Protein AF-A0A4Q7MX36-F1 (afdb_monomer_lite)

Radius of gyration: 23.12 Å; chains: 1; bounding box: 84×48×67 Å

Structure (mmCIF, N/CA/C/O backbone):
data_AF-A0A4Q7MX36-F1
#
_entry.id   AF-A0A4Q7MX36-F1
#
loop_
_atom_site.group_PDB
_atom_site.id
_atom_site.type_symbol
_atom_site.label_atom_id
_atom_site.label_alt_id
_atom_site.label_comp_id
_atom_site.label_asym_id
_atom_site.label_entity_id
_atom_site.label_seq_id
_atom_site.pdbx_PDB_ins_code
_atom_site.Cartn_x
_atom_site.Cartn_y
_atom_site.Cartn_z
_atom_site.occupancy
_atom_site.B_iso_or_equiv
_atom_site.auth_seq_id
_atom_site.auth_comp_id
_atom_site.auth_asym_id
_atom_site.auth_atom_id
_atom_site.pdbx_PDB_model_num
ATOM 1 N N . MET A 1 1 ? -63.157 30.407 -33.701 1.00 40.06 1 MET A N 1
ATOM 2 C CA . MET A 1 1 ? -61.909 30.555 -34.481 1.00 40.06 1 MET A CA 1
ATOM 3 C C . MET A 1 1 ? -60.971 31.356 -33.595 1.00 40.06 1 MET A C 1
ATOM 5 O O . MET A 1 1 ? -61.385 32.420 -33.177 1.00 40.06 1 MET A O 1
ATOM 9 N N . GLU A 1 2 ? -59.808 30.926 -33.129 1.00 44.69 2 GLU A N 1
ATOM 10 C CA . GLU A 1 2 ? -58.916 29.821 -33.468 1.00 44.69 2 GLU A CA 1
ATOM 11 C C . GLU A 1 2 ? -57.934 29.714 -32.276 1.00 44.69 2 GLU A C 1
ATOM 13 O O . GLU A 1 2 ? -57.453 30.734 -31.783 1.00 44.69 2 GLU A O 1
ATOM 18 N N . GLN A 1 3 ? -57.721 28.515 -31.721 1.00 41.03 3 GLN A N 1
ATOM 19 C CA . GLN A 1 3 ? -56.828 28.308 -30.572 1.00 41.03 3 GLN A CA 1
ATOM 20 C C . GLN A 1 3 ? -55.377 28.172 -31.046 1.00 41.03 3 GLN A C 1
ATOM 22 O O . GLN A 1 3 ? -55.043 27.202 -31.721 1.00 41.03 3 GLN A O 1
ATOM 27 N N . VAL A 1 4 ? -54.491 29.068 -30.606 1.00 49.84 4 VAL A N 1
ATOM 28 C CA . VAL A 1 4 ? -53.038 28.903 -30.764 1.00 49.84 4 VAL A CA 1
ATOM 29 C C . VAL A 1 4 ? -52.469 28.275 -29.490 1.00 49.84 4 VAL A C 1
ATOM 31 O O . VAL A 1 4 ? -52.265 28.947 -28.479 1.00 49.84 4 VAL A O 1
ATOM 34 N N . LYS A 1 5 ? -52.208 26.965 -29.537 1.00 49.50 5 LYS A N 1
ATOM 35 C CA . LYS A 1 5 ? -51.425 26.246 -28.522 1.00 49.50 5 LYS A CA 1
ATOM 36 C C . LYS A 1 5 ? -49.939 26.558 -28.726 1.00 49.50 5 LYS A C 1
ATOM 38 O O . LYS A 1 5 ? -49.355 26.147 -29.724 1.00 49.50 5 LYS A O 1
ATOM 43 N N . LYS A 1 6 ? -49.317 27.260 -27.775 1.00 52.69 6 LYS A N 1
ATOM 44 C CA . LYS A 1 6 ? -47.853 27.365 -27.665 1.00 52.69 6 LYS A CA 1
ATOM 45 C C . LYS A 1 6 ? -47.359 26.307 -26.683 1.00 52.69 6 LYS A C 1
ATOM 47 O O . LYS A 1 6 ? -47.511 26.457 -25.475 1.00 52.69 6 LYS A O 1
ATOM 52 N N . THR A 1 7 ? -46.784 25.239 -27.218 1.00 50.56 7 THR A N 1
ATOM 53 C CA . THR A 1 7 ? -46.114 24.189 -26.447 1.00 50.56 7 THR A CA 1
ATOM 54 C C . THR A 1 7 ? -44.661 24.613 -26.225 1.00 50.56 7 THR A C 1
ATOM 56 O O . THR A 1 7 ? -43.870 24.614 -27.165 1.00 50.56 7 THR A O 1
ATOM 59 N N . LEU A 1 8 ? -44.309 25.010 -24.999 1.00 50.41 8 LEU A N 1
ATOM 60 C CA . LEU A 1 8 ? -42.915 25.160 -24.575 1.00 50.41 8 LEU A CA 1
ATOM 61 C C . LEU A 1 8 ? -42.376 23.782 -24.177 1.00 50.41 8 LEU A C 1
ATOM 63 O O . LEU A 1 8 ? -42.883 23.163 -23.243 1.00 50.41 8 LEU A O 1
ATOM 67 N N . LEU A 1 9 ? -41.347 23.315 -24.883 1.00 49.69 9 LEU A N 1
ATOM 68 C CA . LEU A 1 9 ? -40.544 22.157 -24.496 1.00 49.69 9 LEU A CA 1
ATOM 69 C C . LEU A 1 9 ? -39.458 22.620 -23.505 1.00 49.69 9 LEU A C 1
ATOM 71 O O . LEU A 1 9 ? -38.666 23.490 -23.874 1.00 49.69 9 LEU A O 1
ATOM 75 N N . PRO A 1 10 ? -39.349 22.065 -22.287 1.00 55.75 10 PRO A N 1
ATOM 76 C CA . PRO A 1 10 ? -38.154 22.253 -21.479 1.00 55.75 10 PRO A CA 1
ATOM 77 C C . PRO A 1 10 ? -37.062 21.276 -21.936 1.00 55.75 10 PRO A C 1
ATOM 79 O O . PRO A 1 10 ? -37.226 20.057 -21.900 1.00 55.75 10 PRO A O 1
ATOM 82 N N . LEU A 1 11 ? -35.934 21.839 -22.369 1.00 51.56 11 LEU A N 1
ATOM 83 C CA . LEU A 1 11 ? -34.700 21.127 -22.681 1.00 51.56 11 LEU A CA 1
ATOM 84 C C . LEU A 1 11 ? -34.063 20.664 -21.356 1.00 51.56 11 LEU A C 1
ATOM 86 O O . LEU A 1 11 ? -33.407 21.441 -20.663 1.00 51.56 11 LEU A O 1
ATOM 90 N N . VAL A 1 12 ? -34.301 19.413 -20.960 1.00 47.94 12 VAL A N 1
ATOM 91 C CA . VAL A 1 12 ? -33.669 18.815 -19.775 1.00 47.94 12 VAL A CA 1
ATOM 92 C C . VAL A 1 12 ? -32.252 18.389 -20.154 1.00 47.94 12 VAL A C 1
ATOM 94 O O . VAL A 1 12 ? -32.035 17.331 -20.738 1.00 47.94 12 VAL A O 1
ATOM 97 N N . PHE A 1 13 ? -31.277 19.240 -19.839 1.00 47.75 13 PHE A N 1
ATOM 98 C CA . PHE A 1 13 ? -29.855 18.916 -19.930 1.00 47.75 13 PHE A CA 1
ATOM 99 C C . PHE A 1 13 ? -29.465 18.091 -18.696 1.00 47.75 13 PHE A C 1
ATOM 101 O O . PHE A 1 13 ? -29.109 18.625 -17.646 1.00 47.75 13 PHE A O 1
ATOM 108 N N . THR A 1 14 ? -29.591 16.768 -18.786 1.00 49.69 14 THR A N 1
ATOM 109 C CA . THR A 1 14 ? -29.103 15.861 -17.744 1.00 49.69 14 THR A CA 1
ATOM 110 C C . THR A 1 14 ? -27.578 15.794 -17.833 1.00 49.69 14 THR A C 1
ATOM 112 O O . THR A 1 14 ? -27.026 15.072 -18.661 1.00 49.69 14 THR A O 1
ATOM 115 N N . LEU A 1 15 ? -26.880 16.557 -16.984 1.00 41.34 15 LEU A N 1
ATOM 116 C CA . LEU A 1 15 ? -25.456 16.342 -16.727 1.00 41.34 15 LEU A CA 1
ATOM 117 C C . LEU A 1 15 ? -25.284 14.941 -16.122 1.00 41.34 15 LEU A C 1
ATOM 119 O O . LEU A 1 15 ? -25.552 14.725 -14.940 1.00 41.34 15 LEU A O 1
ATOM 123 N N . MET A 1 16 ? -24.827 13.983 -16.928 1.00 41.62 16 MET A N 1
ATOM 124 C CA . MET A 1 16 ? -24.290 12.729 -16.410 1.00 41.62 16 MET A CA 1
ATOM 125 C C . MET A 1 16 ? -22.947 13.024 -15.741 1.00 41.62 16 MET A C 1
ATOM 127 O O . MET A 1 16 ? -21.901 13.066 -16.386 1.00 41.62 16 MET A O 1
ATOM 131 N N . VAL A 1 17 ? -22.973 13.238 -14.428 1.00 46.72 17 VAL A N 1
ATOM 132 C CA . VAL A 1 17 ? -21.774 13.115 -13.600 1.00 46.72 17 VAL A CA 1
ATOM 133 C C . VAL A 1 17 ? -21.450 11.626 -13.544 1.00 46.72 17 VAL A C 1
ATOM 135 O O . VAL A 1 17 ? -22.031 10.887 -12.754 1.00 46.72 17 VAL A O 1
ATOM 138 N N . L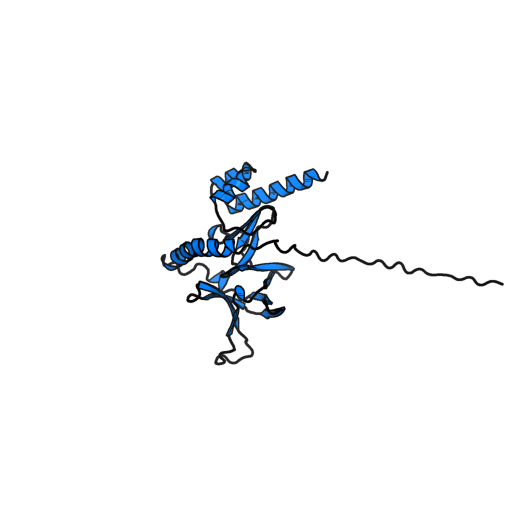EU A 1 18 ? -20.566 11.169 -14.431 1.00 42.50 18 LEU A N 1
ATOM 139 C CA . LEU A 1 18 ? -19.980 9.835 -14.346 1.00 42.50 18 LEU A CA 1
ATOM 140 C C . LEU A 1 18 ? -19.196 9.747 -13.028 1.00 42.50 18 LEU A C 1
ATOM 142 O O . LEU A 1 18 ? -18.216 10.482 -12.864 1.00 42.50 18 LEU A O 1
ATOM 146 N N . PRO A 1 19 ? -19.571 8.872 -12.078 1.00 45.00 19 PRO A N 1
ATOM 147 C CA . PRO A 1 19 ? -18.672 8.553 -10.990 1.00 45.00 19 PRO A CA 1
ATOM 148 C C . PRO A 1 19 ? -17.475 7.833 -11.609 1.00 45.00 19 PRO A C 1
ATOM 150 O O . PRO A 1 19 ? -17.603 6.737 -12.155 1.00 45.00 19 PRO A O 1
ATOM 153 N N . LEU A 1 20 ? -16.305 8.468 -11.540 1.00 39.47 20 LEU A N 1
ATOM 154 C CA . LEU A 1 20 ? -15.019 7.844 -11.820 1.00 39.47 20 LEU A CA 1
ATOM 155 C C . LEU A 1 20 ? -14.785 6.779 -10.734 1.00 39.47 20 LEU A C 1
ATOM 157 O O . LEU A 1 20 ? -14.083 7.008 -9.749 1.00 39.47 20 LEU A O 1
ATOM 161 N N . LEU A 1 21 ? -15.458 5.634 -10.858 1.00 39.75 21 LEU A N 1
ATOM 162 C CA . LEU A 1 21 ? -15.219 4.471 -10.024 1.00 39.75 21 LEU A CA 1
ATOM 163 C C . LEU A 1 21 ? -13.818 3.986 -10.375 1.00 39.75 21 LEU A C 1
ATOM 165 O O . LEU A 1 21 ? -13.597 3.368 -11.415 1.00 39.75 21 LEU A O 1
ATOM 169 N N . ALA A 1 22 ? -12.858 4.317 -9.513 1.00 42.25 22 ALA A N 1
ATOM 170 C CA . ALA A 1 22 ? -11.587 3.622 -9.473 1.00 42.25 22 ALA A CA 1
ATOM 171 C C . ALA A 1 22 ? -11.914 2.127 -9.412 1.00 42.25 22 ALA A C 1
ATOM 173 O O . ALA A 1 22 ? -12.489 1.672 -8.423 1.00 42.25 22 ALA A O 1
ATOM 174 N N . GLN A 1 23 ? -11.636 1.409 -10.502 1.00 41.50 23 GLN A N 1
ATOM 175 C CA . GLN A 1 23 ? -11.867 -0.025 -10.579 1.00 41.50 23 GLN A CA 1
ATOM 176 C C . GLN A 1 23 ? -11.166 -0.667 -9.381 1.00 41.50 23 GLN A C 1
ATOM 178 O O . GLN A 1 23 ? -9.968 -0.454 -9.165 1.00 41.50 23 GLN A O 1
ATOM 183 N N . GLU A 1 24 ? -11.937 -1.378 -8.556 1.00 47.62 24 GLU A N 1
ATOM 184 C CA . GLU A 1 24 ? -11.354 -2.209 -7.512 1.00 47.62 24 GLU A CA 1
ATOM 185 C C . GLU A 1 24 ? -10.439 -3.223 -8.213 1.00 47.62 24 GLU A C 1
ATOM 187 O O . GLU A 1 24 ? -10.846 -3.786 -9.237 1.00 47.62 24 GLU A O 1
ATOM 192 N N . PRO A 1 25 ? -9.186 -3.404 -7.755 1.00 46.81 25 PRO A N 1
ATOM 193 C CA . PRO A 1 25 ? -8.292 -4.374 -8.368 1.00 46.81 25 PRO A CA 1
ATOM 194 C C . PRO A 1 25 ? -8.979 -5.740 -8.341 1.00 46.81 25 PRO A C 1
ATOM 196 O O . PRO A 1 25 ? -9.310 -6.252 -7.270 1.00 46.81 25 PRO A O 1
ATOM 199 N N . LYS A 1 26 ? -9.247 -6.283 -9.534 1.00 46.28 26 LYS A N 1
ATOM 200 C CA . LYS A 1 26 ? -9.828 -7.612 -9.695 1.00 46.28 26 LYS A CA 1
ATOM 201 C C . LYS A 1 26 ? -8.836 -8.628 -9.134 1.00 46.28 26 LYS A C 1
ATOM 203 O O . LYS A 1 26 ? -7.685 -8.672 -9.555 1.00 46.28 26 LYS A O 1
ATOM 208 N N . ASP A 1 27 ? -9.328 -9.412 -8.187 1.00 48.06 27 ASP A N 1
ATOM 209 C CA . ASP A 1 27 ? -8.735 -10.644 -7.675 1.00 48.06 27 ASP A CA 1
ATOM 210 C C . ASP A 1 27 ? -7.486 -10.480 -6.792 1.00 48.06 27 ASP A C 1
ATOM 212 O O . ASP A 1 27 ? -6.329 -10.531 -7.212 1.00 48.06 27 ASP A O 1
ATOM 216 N N . TYR A 1 28 ? -7.753 -10.359 -5.489 1.00 54.41 28 TYR A N 1
ATOM 217 C CA . TYR A 1 28 ? -6.776 -10.597 -4.432 1.00 54.41 28 TYR A CA 1
ATOM 218 C C . TYR A 1 28 ? -6.757 -12.103 -4.107 1.00 54.41 28 TYR A C 1
ATOM 220 O O . TYR A 1 28 ? -7.709 -12.634 -3.536 1.00 54.41 28 TYR A O 1
ATOM 228 N N . HIS A 1 29 ? -5.698 -12.812 -4.513 1.00 52.41 29 HIS A N 1
ATOM 229 C CA . HIS A 1 29 ? -5.599 -14.270 -4.364 1.00 52.41 29 HIS A CA 1
ATOM 230 C C . HIS A 1 29 ? -5.146 -14.704 -2.950 1.00 52.41 29 HIS A C 1
ATOM 232 O O . HIS A 1 29 ? -4.205 -14.120 -2.411 1.00 52.41 29 HIS A O 1
ATOM 238 N N . PRO A 1 30 ? -5.702 -15.795 -2.383 1.00 50.84 30 PRO A N 1
ATOM 239 C CA . PRO A 1 30 ? -5.276 -16.362 -1.093 1.00 50.84 30 PRO A CA 1
ATOM 240 C C . PRO A 1 30 ? -3.842 -16.930 -1.085 1.00 50.84 30 PRO A C 1
ATOM 242 O O . PRO A 1 30 ? -3.273 -17.141 -0.021 1.00 50.84 30 PRO A O 1
ATOM 245 N N . ASP A 1 31 ? -3.220 -17.145 -2.244 1.00 54.16 31 ASP A N 1
ATOM 246 C CA . ASP A 1 31 ? -1.819 -17.594 -2.343 1.00 54.16 31 ASP A CA 1
ATOM 247 C C . ASP A 1 31 ? -0.822 -16.463 -1.997 1.00 54.16 31 ASP A C 1
ATOM 249 O O . ASP A 1 31 ? 0.239 -16.660 -1.398 1.00 54.16 31 ASP A O 1
ATOM 253 N N . LEU A 1 32 ? -1.227 -15.211 -2.248 1.00 54.75 32 LEU A N 1
ATOM 254 C CA . LEU A 1 32 ? -0.464 -14.027 -1.858 1.00 54.75 32 LEU A CA 1
ATOM 255 C C . LEU A 1 32 ? -0.307 -13.928 -0.335 1.00 54.75 32 LEU A C 1
ATOM 257 O O . LEU A 1 32 ? 0.742 -13.514 0.164 1.00 54.75 32 LEU A O 1
ATOM 261 N N . THR A 1 33 ? -1.342 -14.344 0.393 1.00 58.75 33 THR A N 1
ATOM 262 C CA . THR A 1 33 ? -1.381 -14.370 1.857 1.00 58.75 33 THR A CA 1
ATOM 263 C C . THR A 1 33 ? -0.272 -15.253 2.432 1.00 58.75 33 THR A C 1
ATOM 265 O O . THR A 1 33 ? 0.472 -14.851 3.332 1.00 58.75 33 THR A O 1
ATOM 268 N N . GLN A 1 34 ? -0.081 -16.446 1.866 1.00 56.41 34 GLN A N 1
ATOM 269 C CA . GLN A 1 34 ? 0.944 -17.373 2.338 1.00 56.41 34 GLN A CA 1
ATOM 270 C C . GLN A 1 34 ? 2.358 -16.880 2.002 1.00 56.41 34 GLN A C 1
ATOM 272 O O . GLN A 1 34 ? 3.240 -16.894 2.863 1.00 56.41 34 GLN A O 1
ATOM 277 N N . MET A 1 35 ? 2.568 -16.352 0.795 1.00 54.00 35 MET A N 1
ATOM 278 C CA . MET A 1 35 ? 3.890 -15.895 0.358 1.00 54.00 35 MET A CA 1
ATOM 279 C C . MET A 1 35 ? 4.350 -14.613 1.075 1.00 54.00 35 MET A C 1
ATOM 281 O O . MET A 1 35 ? 5.520 -14.477 1.449 1.00 54.00 35 MET A O 1
ATOM 285 N N . MET A 1 36 ? 3.431 -13.678 1.347 1.00 59.50 36 MET A N 1
ATOM 286 C CA . MET A 1 36 ? 3.742 -12.468 2.116 1.00 59.50 36 MET A CA 1
ATOM 287 C C . MET A 1 36 ? 4.152 -12.802 3.554 1.00 59.50 36 MET A C 1
ATOM 289 O O . MET A 1 36 ? 5.056 -12.164 4.095 1.00 59.50 36 MET A O 1
ATOM 293 N N . LYS A 1 37 ? 3.553 -13.831 4.166 1.00 60.44 37 LYS A N 1
ATOM 294 C CA . LYS A 1 37 ? 3.889 -14.296 5.523 1.00 60.44 37 LYS A CA 1
ATOM 295 C C . LYS A 1 37 ? 5.359 -14.723 5.661 1.00 60.44 37 LYS A C 1
ATOM 297 O O . LYS A 1 37 ? 6.004 -14.408 6.667 1.00 60.44 37 LYS A O 1
ATOM 302 N N . GLU A 1 38 ? 5.923 -15.385 4.652 1.00 59.31 38 GLU A N 1
ATOM 303 C CA . GLU A 1 38 ? 7.309 -15.876 4.677 1.00 59.31 38 GLU A CA 1
ATOM 304 C C . GLU A 1 38 ? 8.344 -14.759 4.483 1.00 59.31 38 GLU A C 1
ATOM 306 O O . GLU A 1 38 ? 9.286 -14.635 5.275 1.00 59.31 38 GLU A O 1
ATOM 311 N N . ILE A 1 39 ? 8.143 -13.888 3.486 1.00 58.19 39 ILE A N 1
ATOM 312 C CA . ILE A 1 39 ? 9.015 -12.725 3.227 1.00 58.19 39 ILE A CA 1
ATOM 313 C C . ILE A 1 39 ? 9.034 -11.794 4.449 1.00 58.19 39 ILE A C 1
ATOM 315 O O . ILE A 1 39 ? 10.084 -11.279 4.850 1.00 58.19 39 ILE A O 1
ATOM 319 N N . ARG A 1 40 ? 7.879 -11.636 5.102 1.00 59.28 40 ARG A N 1
ATOM 320 C CA . ARG A 1 40 ? 7.721 -10.806 6.299 1.00 59.28 40 ARG A CA 1
ATOM 321 C C . ARG A 1 40 ? 8.358 -11.388 7.539 1.00 59.28 40 ARG A C 1
ATOM 323 O O . ARG A 1 40 ? 8.921 -10.619 8.307 1.00 59.28 40 ARG A O 1
ATOM 330 N N . THR A 1 41 ? 8.325 -12.704 7.744 1.00 58.66 41 THR A N 1
ATOM 331 C CA . THR A 1 41 ? 9.011 -13.310 8.898 1.00 58.66 41 THR A CA 1
ATOM 332 C C . THR A 1 41 ? 10.500 -12.966 8.857 1.00 58.66 41 THR A C 1
ATOM 334 O O . THR A 1 41 ? 11.073 -12.594 9.876 1.00 58.66 41 THR A O 1
ATOM 337 N N . LYS A 1 42 ? 11.109 -12.955 7.665 1.00 54.06 42 LYS A N 1
ATOM 338 C CA . LYS A 1 42 ? 12.502 -12.519 7.491 1.00 54.06 42 LYS A CA 1
ATOM 339 C C . LYS A 1 42 ? 12.687 -11.009 7.704 1.00 54.06 42 LYS A C 1
ATOM 341 O O . LYS A 1 42 ? 13.621 -10.622 8.398 1.00 54.06 42 LYS A O 1
ATOM 346 N N . GLN A 1 43 ? 11.802 -10.155 7.177 1.00 57.78 43 GLN A N 1
ATOM 347 C CA . GLN A 1 43 ? 11.914 -8.693 7.335 1.00 57.78 43 GLN A CA 1
ATOM 348 C C . GLN A 1 43 ? 11.635 -8.203 8.763 1.00 57.78 43 GLN A C 1
ATOM 350 O O . GLN A 1 43 ? 12.412 -7.415 9.291 1.00 57.78 43 GLN A O 1
ATOM 355 N N . ILE A 1 44 ? 10.570 -8.684 9.408 1.00 58.06 44 ILE A N 1
ATOM 356 C CA . ILE A 1 44 ? 10.207 -8.325 10.785 1.00 58.06 44 ILE A CA 1
ATOM 357 C C . ILE A 1 44 ? 11.287 -8.815 11.751 1.00 58.06 44 ILE A C 1
ATOM 359 O O . ILE A 1 44 ? 11.720 -8.046 12.605 1.00 58.06 44 ILE A O 1
ATOM 363 N N . ASN A 1 45 ? 11.792 -10.044 11.582 1.00 54.19 45 ASN A N 1
ATOM 364 C CA . ASN A 1 45 ? 12.895 -10.538 12.407 1.00 54.19 45 ASN A CA 1
ATOM 365 C C . ASN A 1 45 ? 14.172 -9.711 12.195 1.00 54.19 45 ASN A C 1
ATOM 367 O O . ASN A 1 45 ? 14.853 -9.406 13.165 1.00 54.19 45 ASN A O 1
ATOM 371 N N . HIS A 1 46 ? 14.471 -9.277 10.966 1.00 50.84 46 HIS A N 1
ATOM 372 C CA . HIS A 1 46 ? 15.613 -8.398 10.695 1.00 50.84 46 HIS A CA 1
ATOM 373 C C . HIS A 1 46 ? 15.447 -7.002 11.328 1.00 50.84 46 HIS A C 1
ATOM 375 O O . HIS A 1 46 ? 16.402 -6.446 11.865 1.00 50.84 46 HIS A O 1
ATOM 381 N N . THR A 1 47 ? 14.232 -6.443 11.324 1.00 49.88 47 THR A N 1
ATOM 382 C CA . THR A 1 47 ? 13.917 -5.175 12.007 1.00 49.88 47 THR A CA 1
ATOM 383 C C . THR A 1 47 ? 13.986 -5.298 13.533 1.00 49.88 47 THR A C 1
ATOM 385 O O . THR A 1 47 ? 14.396 -4.351 14.193 1.00 49.88 47 THR A O 1
ATOM 388 N N . LEU A 1 48 ? 13.622 -6.452 14.099 1.00 48.12 48 LEU A N 1
ATOM 389 C CA . LEU A 1 48 ? 13.655 -6.695 15.545 1.00 48.12 48 LEU A CA 1
ATOM 390 C C . LEU A 1 48 ? 15.058 -7.062 16.070 1.00 48.12 48 LEU A C 1
ATOM 392 O O . LEU A 1 48 ? 15.395 -6.676 17.184 1.00 48.12 48 LEU A O 1
ATOM 396 N N . MET A 1 49 ? 15.882 -7.771 15.287 1.00 42.03 49 MET A N 1
ATOM 397 C CA . MET A 1 49 ? 17.205 -8.272 15.712 1.00 42.03 49 MET A CA 1
ATOM 398 C C . MET A 1 49 ? 18.328 -7.226 15.615 1.00 42.03 49 MET A C 1
ATOM 400 O O . MET A 1 49 ? 19.271 -7.281 16.395 1.00 42.03 49 MET A O 1
ATOM 404 N N . ASN A 1 50 ? 18.239 -6.245 14.709 1.00 46.28 50 ASN A N 1
ATOM 405 C CA . ASN A 1 50 ? 19.325 -5.278 14.481 1.00 46.28 50 ASN A CA 1
ATOM 406 C C . ASN A 1 50 ? 19.319 -4.053 15.411 1.00 46.28 50 ASN A C 1
ATOM 408 O O . ASN A 1 50 ? 19.996 -3.069 15.109 1.00 46.28 50 ASN A O 1
ATOM 412 N N . GLY A 1 51 ? 18.541 -4.053 16.502 1.00 34.62 51 GLY A N 1
ATOM 413 C CA . GLY A 1 51 ? 18.554 -2.987 17.520 1.00 34.62 51 GLY A CA 1
ATOM 414 C C . GLY A 1 51 ? 18.170 -1.584 17.024 1.00 34.62 51 GLY A C 1
ATOM 415 O O . GLY A 1 51 ? 18.014 -0.664 17.824 1.00 34.62 51 GLY A O 1
ATOM 416 N N . HIS A 1 52 ? 17.949 -1.410 15.720 1.00 38.09 52 HIS A N 1
ATOM 417 C CA . HIS A 1 52 ? 17.260 -0.272 15.156 1.00 38.09 52 HIS A CA 1
ATOM 418 C C . HIS A 1 52 ? 15.817 -0.396 15.610 1.00 38.09 52 HIS A C 1
ATOM 420 O O . HIS A 1 52 ? 14.977 -0.994 14.941 1.00 38.09 52 HIS A O 1
ATOM 426 N N . SER A 1 53 ? 15.549 0.195 16.773 1.00 37.66 53 SER A N 1
ATOM 427 C CA . SER A 1 53 ? 14.295 0.860 17.078 1.00 37.66 53 SER A CA 1
ATOM 428 C C . SER A 1 53 ? 13.890 1.652 15.837 1.00 37.66 53 SER A C 1
ATOM 430 O O . SER A 1 53 ? 14.243 2.814 15.672 1.00 37.66 53 SER A O 1
ATOM 432 N N . VAL A 1 54 ? 13.215 0.973 14.917 1.00 42.47 54 VAL A N 1
ATOM 433 C CA . VAL A 1 54 ? 12.094 1.473 14.164 1.00 42.47 54 VAL A CA 1
ATOM 434 C C . VAL A 1 54 ? 12.243 2.970 13.857 1.00 42.47 54 VAL A C 1
ATOM 436 O O . VAL A 1 54 ? 11.604 3.830 14.468 1.00 42.47 54 VAL A O 1
ATOM 439 N N . ILE A 1 55 ? 13.017 3.278 12.812 1.00 43.47 55 ILE A N 1
ATOM 440 C CA . ILE A 1 55 ? 12.828 4.481 11.982 1.00 43.47 55 ILE A CA 1
ATOM 441 C C . ILE A 1 55 ? 11.473 4.340 11.245 1.00 43.47 55 ILE A C 1
ATOM 443 O O . ILE A 1 55 ? 11.367 4.398 10.029 1.00 43.47 55 ILE A O 1
ATOM 447 N N . LEU A 1 56 ? 10.406 4.058 11.991 1.00 50.81 56 LEU A N 1
ATOM 448 C CA . LEU A 1 56 ? 9.007 4.164 11.583 1.00 50.81 56 LEU A CA 1
ATOM 449 C C . LEU A 1 56 ? 8.264 5.152 12.509 1.00 50.81 56 LEU A C 1
ATOM 451 O O . LEU A 1 56 ? 7.078 5.417 12.317 1.00 50.81 56 LEU A O 1
ATOM 455 N N . SER A 1 57 ? 8.965 5.711 13.509 1.00 51.69 57 SER A N 1
ATOM 456 C CA . SER A 1 57 ? 8.415 6.478 14.633 1.00 51.69 57 SER A CA 1
ATOM 457 C C . SER A 1 57 ? 7.635 7.748 14.236 1.00 51.69 57 SER A C 1
ATOM 459 O O . SER A 1 57 ? 6.536 7.935 14.760 1.00 51.69 57 SER A O 1
ATOM 461 N N . PRO A 1 58 ? 8.059 8.591 13.267 1.00 54.09 58 PRO A N 1
ATOM 462 C CA . PRO A 1 58 ? 7.264 9.768 12.908 1.00 54.09 58 PRO A CA 1
ATOM 463 C C . PRO A 1 58 ? 6.084 9.442 11.989 1.00 54.09 58 PRO A C 1
ATOM 465 O O . PRO A 1 58 ? 5.035 10.067 12.101 1.00 54.09 58 PRO A O 1
ATOM 468 N N . MET A 1 59 ? 6.244 8.495 11.057 1.00 56.31 59 MET A N 1
ATOM 469 C CA . MET A 1 59 ? 5.228 8.232 10.029 1.00 56.31 59 MET A CA 1
ATOM 470 C C . MET A 1 59 ? 4.084 7.359 10.544 1.00 56.31 59 MET A C 1
ATOM 472 O O . MET A 1 59 ? 2.937 7.611 10.187 1.00 56.31 59 MET A O 1
ATOM 476 N N . MET A 1 60 ? 4.360 6.393 11.428 1.00 58.25 60 MET A N 1
ATOM 477 C CA . MET A 1 60 ? 3.315 5.542 12.017 1.00 58.25 60 MET A CA 1
ATOM 478 C C . MET A 1 60 ? 2.588 6.187 13.198 1.00 58.25 60 MET A C 1
ATOM 480 O O . MET A 1 60 ? 1.414 5.904 13.430 1.00 58.25 60 MET A O 1
ATOM 484 N N . ASN A 1 61 ? 3.248 7.097 13.921 1.00 61.44 61 ASN A N 1
ATOM 485 C CA . ASN A 1 61 ? 2.647 7.788 15.065 1.00 61.44 61 ASN A CA 1
ATOM 486 C C . ASN A 1 61 ? 1.903 9.079 14.672 1.00 61.44 61 ASN A C 1
ATOM 488 O O . ASN A 1 61 ? 1.435 9.826 15.535 1.00 61.44 61 ASN A O 1
ATOM 492 N N . ARG A 1 62 ? 1.784 9.366 13.368 1.00 74.12 62 ARG A N 1
ATOM 493 C CA . ARG A 1 62 ? 0.950 10.464 12.877 1.00 74.12 62 ARG A CA 1
ATOM 494 C C . ARG A 1 62 ? -0.516 10.127 13.102 1.00 74.12 62 ARG A C 1
ATOM 496 O O . ARG A 1 62 ? -1.017 9.105 12.646 1.00 74.12 62 ARG A O 1
ATOM 503 N N . LYS A 1 63 ? -1.201 11.039 13.784 1.00 82.94 63 LYS A N 1
ATOM 504 C CA . LYS A 1 63 ? -2.653 11.014 13.926 1.00 82.94 63 LYS A CA 1
ATOM 505 C C . LYS A 1 63 ? -3.277 11.404 12.596 1.00 82.94 63 LYS A C 1
ATOM 507 O O . LYS A 1 63 ? -3.023 12.498 12.098 1.00 82.94 63 LYS A O 1
ATOM 512 N N . VAL A 1 64 ? -4.089 10.516 12.045 1.00 86.25 64 VAL A N 1
ATOM 513 C CA . VAL A 1 64 ? -4.779 10.718 10.770 1.00 86.25 64 VAL A CA 1
ATOM 514 C C . VAL A 1 64 ? -6.279 10.521 10.945 1.00 86.25 64 VAL A C 1
ATOM 516 O O . VAL A 1 64 ? -6.718 9.770 11.815 1.00 86.25 64 VAL A O 1
ATOM 519 N N . THR A 1 65 ? -7.070 11.206 10.126 1.00 90.06 65 THR A N 1
ATOM 520 C CA . THR A 1 65 ? -8.501 10.915 9.999 1.00 90.06 65 THR A CA 1
ATOM 521 C C . THR A 1 65 ? -8.679 9.873 8.909 1.00 90.06 65 THR A C 1
ATOM 523 O O . THR A 1 65 ? -8.197 10.060 7.789 1.00 90.06 65 THR A O 1
ATOM 526 N N . LEU A 1 66 ? -9.342 8.774 9.254 1.00 92.44 66 LEU A N 1
ATOM 527 C CA . LEU A 1 66 ? -9.613 7.663 8.352 1.00 92.44 66 LEU A CA 1
ATOM 528 C C . LEU A 1 66 ? -11.111 7.413 8.275 1.00 92.4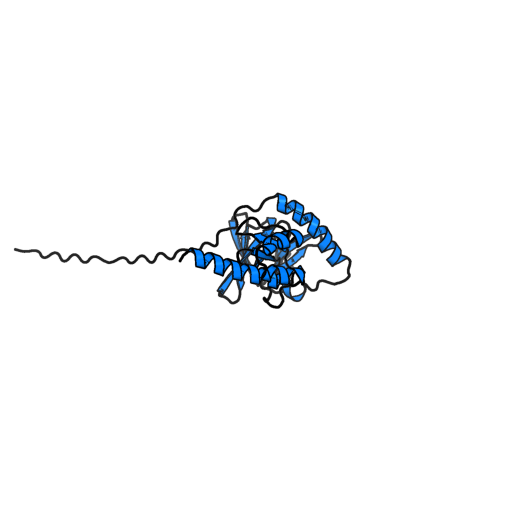4 66 LEU A C 1
ATOM 530 O O . LEU A 1 66 ? -11.830 7.581 9.256 1.00 92.44 66 LEU A O 1
ATOM 534 N N . THR A 1 67 ? -11.551 6.938 7.121 1.00 95.12 67 THR A N 1
ATOM 535 C CA . THR A 1 67 ? -12.844 6.281 6.974 1.00 95.12 67 THR A CA 1
ATOM 536 C C . THR A 1 67 ? -12.581 4.798 6.768 1.00 95.12 67 THR A C 1
ATOM 538 O O . THR A 1 67 ? -11.865 4.418 5.842 1.00 95.12 67 THR A O 1
ATOM 541 N N . VAL A 1 68 ? -13.123 3.964 7.645 1.00 95.62 68 VAL A N 1
ATOM 542 C CA . VAL A 1 68 ? -12.935 2.513 7.624 1.00 95.62 68 VAL A CA 1
ATOM 543 C C . VAL A 1 68 ? -14.241 1.861 7.206 1.00 95.62 68 VAL A C 1
ATOM 545 O O . VAL A 1 68 ? -15.291 2.145 7.778 1.00 95.62 68 VAL A O 1
ATOM 548 N N . PHE A 1 69 ? -14.168 1.002 6.196 1.00 96.88 69 PHE A N 1
ATOM 549 C CA . PHE A 1 69 ? -15.282 0.188 5.734 1.00 96.88 69 PHE A CA 1
ATOM 550 C C . PHE A 1 69 ? -15.073 -1.218 6.282 1.00 96.88 69 PHE A C 1
ATOM 552 O O . PHE A 1 69 ? -14.090 -1.874 5.932 1.00 96.88 69 PHE A O 1
ATOM 559 N N . MET A 1 70 ? -15.959 -1.645 7.170 1.00 97.00 70 MET A N 1
ATOM 560 C CA . MET A 1 70 ? -15.888 -2.921 7.875 1.00 97.00 70 MET A CA 1
ATOM 561 C C . MET A 1 70 ? -16.561 -4.034 7.058 1.00 97.00 70 MET A C 1
ATOM 563 O O . MET A 1 70 ? -17.400 -3.767 6.195 1.00 97.00 70 MET A O 1
ATOM 567 N N . LYS A 1 71 ? -16.203 -5.297 7.319 1.00 96.25 71 LYS A N 1
ATOM 568 C CA . LYS A 1 71 ? -16.811 -6.461 6.640 1.00 96.25 71 LYS A CA 1
ATOM 569 C C . LYS A 1 71 ? -18.275 -6.693 7.005 1.00 96.25 71 LYS A C 1
ATOM 571 O O . LYS A 1 71 ? -19.018 -7.243 6.201 1.00 96.25 71 LYS A O 1
ATOM 576 N N . ASP A 1 72 ? -18.699 -6.236 8.178 1.00 95.94 72 ASP A N 1
ATOM 577 C CA . ASP A 1 72 ? -20.102 -6.233 8.605 1.00 95.94 72 ASP A CA 1
ATOM 578 C C . ASP A 1 72 ? -20.933 -5.116 7.936 1.00 95.94 72 ASP A C 1
ATOM 580 O O . ASP A 1 72 ? -22.066 -4.857 8.329 1.00 95.94 72 ASP A O 1
ATOM 584 N N . SER A 1 73 ? -20.383 -4.464 6.903 1.00 94.06 73 SER A N 1
ATOM 585 C CA . SER A 1 73 ? -20.967 -3.329 6.178 1.00 94.06 73 SER A CA 1
ATOM 586 C C . SER A 1 73 ? -21.068 -2.030 6.980 1.00 94.06 73 SER A C 1
ATOM 588 O O . SER A 1 73 ? -21.611 -1.045 6.474 1.00 94.06 73 SER A O 1
ATOM 590 N N . THR A 1 74 ? -20.516 -1.968 8.196 1.00 96.25 74 THR A N 1
ATOM 591 C CA . THR A 1 74 ? -20.453 -0.711 8.943 1.00 96.25 74 THR A CA 1
ATOM 592 C C . THR A 1 74 ? -19.373 0.219 8.385 1.00 96.25 74 THR A C 1
ATOM 594 O O . THR A 1 74 ? -18.342 -0.197 7.845 1.00 96.25 74 THR A O 1
ATOM 597 N N . LYS A 1 75 ? -19.624 1.526 8.498 1.00 96.56 75 LYS A N 1
ATOM 598 C CA . LYS A 1 75 ? -18.690 2.588 8.115 1.00 96.56 75 LYS A CA 1
ATOM 599 C C . LYS A 1 75 ? -18.311 3.372 9.364 1.00 96.56 75 LYS A C 1
ATOM 601 O O . LYS A 1 75 ? -19.181 3.941 10.017 1.00 96.56 75 LYS A O 1
ATOM 606 N N . LEU A 1 76 ? -17.017 3.444 9.659 1.00 94.31 76 LEU A N 1
ATOM 607 C CA . LEU A 1 76 ? -16.484 4.168 10.810 1.00 94.31 76 LEU A CA 1
ATOM 608 C C . LEU A 1 76 ? -15.688 5.388 10.351 1.00 94.31 76 LEU A C 1
ATOM 610 O O . LEU A 1 76 ? -14.790 5.277 9.515 1.00 94.31 76 LEU A O 1
ATOM 614 N N . GLU A 1 77 ? -15.984 6.553 10.919 1.00 93.88 77 GLU A N 1
ATOM 615 C CA . GLU A 1 77 ? -15.175 7.761 10.744 1.00 93.88 77 GLU A CA 1
ATOM 616 C C . GLU A 1 77 ? -14.303 7.947 11.980 1.00 93.88 77 GLU A C 1
ATOM 618 O O . GLU A 1 77 ? -14.787 8.234 13.071 1.00 93.88 77 GLU A O 1
ATOM 623 N N . LEU A 1 78 ? -13.001 7.718 11.816 1.00 90.31 78 LEU A N 1
ATOM 624 C CA . LEU A 1 78 ? -12.057 7.589 12.917 1.00 90.31 78 LEU A CA 1
ATOM 625 C C . LEU A 1 78 ? -11.067 8.758 12.905 1.00 90.31 78 LEU A C 1
ATOM 627 O O . LEU A 1 78 ? -10.002 8.671 12.273 1.00 90.31 78 LEU A O 1
ATOM 631 N N . PRO A 1 79 ? -11.379 9.868 13.596 1.00 87.50 79 PRO A N 1
ATOM 632 C CA . PRO A 1 79 ? -10.430 10.952 13.777 1.00 87.50 79 PRO A CA 1
ATOM 633 C C . PRO A 1 79 ? -9.288 10.516 14.702 1.00 87.50 79 PRO A C 1
ATOM 635 O O . PRO A 1 79 ? -9.451 9.680 15.591 1.00 87.50 79 PRO A O 1
ATOM 638 N N . TYR A 1 80 ? -8.120 11.135 14.523 1.00 83.00 80 TYR A N 1
ATOM 639 C CA . TYR A 1 80 ? -6.942 10.940 15.379 1.00 83.00 80 TYR A CA 1
ATOM 640 C C . TYR A 1 80 ? -6.436 9.489 15.496 1.00 83.00 80 TYR A C 1
ATOM 642 O O . TYR A 1 80 ? -5.865 9.115 16.522 1.00 83.00 80 TYR A O 1
ATOM 650 N N . THR A 1 81 ? -6.608 8.694 14.444 1.00 86.06 81 THR A N 1
ATOM 651 C CA . THR A 1 81 ? -6.206 7.285 14.392 1.00 86.06 81 THR A CA 1
ATOM 652 C C . THR A 1 81 ? -4.705 7.147 14.169 1.00 86.06 81 THR A C 1
ATOM 654 O O . THR A 1 81 ? -4.105 7.948 13.451 1.00 86.06 81 THR A O 1
ATOM 657 N N . THR A 1 82 ? -4.095 6.130 14.778 1.00 86.94 82 THR A N 1
ATOM 658 C CA . THR A 1 82 ? -2.673 5.790 14.580 1.00 86.94 82 THR A CA 1
ATOM 659 C C . THR A 1 82 ? -2.520 4.351 14.105 1.00 86.94 82 THR A C 1
ATOM 661 O O . THR A 1 82 ? -3.307 3.492 14.496 1.00 86.94 82 THR A O 1
ATOM 664 N N . PHE A 1 83 ? -1.500 4.086 13.288 1.00 86.56 83 PHE A N 1
ATOM 665 C CA . PHE A 1 83 ? -1.129 2.729 12.889 1.00 86.56 83 PHE A CA 1
ATOM 666 C C . PHE A 1 83 ? -0.128 2.175 13.901 1.00 86.56 83 PHE A C 1
ATOM 668 O O . PHE A 1 83 ? 0.890 2.814 14.178 1.00 86.56 83 PHE A O 1
ATOM 675 N N . ARG A 1 84 ? -0.388 0.991 14.460 1.00 86.50 84 ARG A N 1
A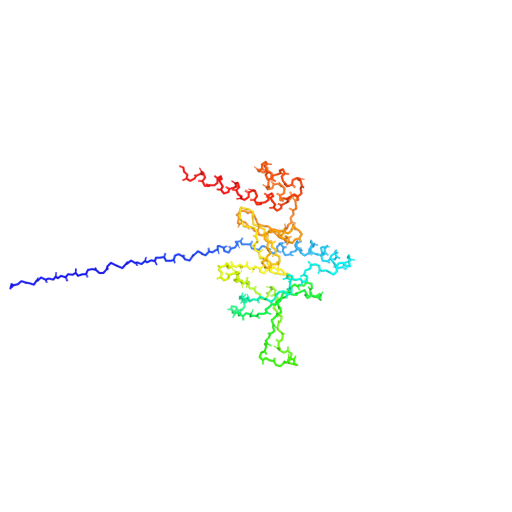TOM 676 C CA . ARG A 1 84 ? 0.520 0.339 15.413 1.00 86.50 84 ARG A CA 1
ATOM 677 C C . ARG A 1 84 ? 0.736 -1.119 15.073 1.00 86.50 84 ARG A C 1
ATOM 679 O O . ARG A 1 84 ? -0.177 -1.782 14.612 1.00 86.50 84 ARG A O 1
ATOM 686 N N . LEU A 1 85 ? 1.939 -1.613 15.344 1.00 86.06 85 LEU A N 1
ATOM 687 C CA . LEU A 1 85 ? 2.231 -3.039 15.293 1.00 86.06 85 LEU A CA 1
ATOM 688 C C . LEU A 1 85 ? 1.770 -3.697 16.599 1.00 86.06 85 LEU A C 1
ATOM 690 O O . LEU A 1 85 ? 2.267 -3.356 17.672 1.00 86.06 85 LEU A O 1
ATOM 694 N N . ASP A 1 86 ? 0.848 -4.646 16.498 1.00 87.06 86 ASP A N 1
ATOM 695 C CA . ASP A 1 86 ? 0.552 -5.612 17.547 1.00 87.06 86 ASP A CA 1
ATOM 696 C C . ASP A 1 86 ? 1.611 -6.719 17.491 1.00 87.06 86 ASP A C 1
ATOM 698 O O . ASP A 1 86 ? 1.640 -7.535 16.567 1.00 87.06 86 ASP A O 1
ATOM 702 N N . THR A 1 87 ? 2.533 -6.716 18.452 1.00 85.62 87 THR A N 1
ATOM 703 C CA . THR A 1 87 ? 3.679 -7.636 18.469 1.00 85.62 87 THR A CA 1
ATOM 704 C C . THR A 1 87 ? 3.286 -9.074 18.786 1.00 85.62 87 THR A C 1
ATOM 706 O O . THR A 1 87 ? 3.974 -9.989 18.337 1.00 85.62 87 THR A O 1
ATOM 709 N N . ALA A 1 88 ? 2.182 -9.286 19.510 1.00 86.75 88 ALA A N 1
ATOM 710 C CA . ALA A 1 88 ? 1.692 -10.622 19.835 1.00 86.75 88 ALA A CA 1
ATOM 711 C C . ALA A 1 88 ? 1.118 -11.301 18.588 1.00 86.75 88 ALA A C 1
ATOM 713 O O . ALA A 1 88 ? 1.433 -12.453 18.299 1.00 86.75 88 ALA A O 1
ATOM 714 N N . LEU A 1 89 ? 0.326 -10.555 17.813 1.00 86.31 89 LEU A N 1
ATOM 715 C CA . LEU A 1 89 ? -0.302 -11.064 16.592 1.00 86.31 89 LEU A CA 1
ATOM 716 C C . LEU A 1 89 ? 0.576 -10.911 15.346 1.00 86.31 89 LEU A C 1
ATOM 718 O O . LEU A 1 89 ? 0.279 -11.511 14.315 1.00 86.31 89 LEU A O 1
ATOM 722 N N . LYS A 1 90 ? 1.649 -10.115 15.428 1.00 85.06 90 LYS A N 1
ATOM 723 C CA . LYS A 1 90 ? 2.488 -9.708 14.289 1.00 85.06 90 LYS A CA 1
ATOM 724 C C . LYS A 1 90 ? 1.660 -9.061 13.168 1.00 85.06 90 LYS A C 1
ATOM 726 O O . LYS A 1 90 ? 1.941 -9.267 11.991 1.00 85.06 90 LYS A O 1
ATOM 731 N N . LYS A 1 91 ? 0.645 -8.277 13.548 1.00 87.25 91 LYS A N 1
ATOM 732 C CA . LYS A 1 91 ? -0.254 -7.544 12.643 1.00 87.25 91 LYS A CA 1
ATOM 733 C C . LYS A 1 91 ? -0.250 -6.059 12.983 1.00 87.25 91 LYS A C 1
ATOM 735 O O . LYS A 1 91 ? -0.231 -5.684 14.151 1.00 87.25 91 LYS A O 1
ATOM 740 N N . PHE A 1 92 ? -0.301 -5.206 11.975 1.00 88.50 92 PHE A N 1
ATOM 741 C CA . PHE A 1 92 ? -0.636 -3.802 12.140 1.00 88.50 92 PHE A CA 1
ATOM 742 C C . PHE A 1 92 ? -2.127 -3.650 12.422 1.00 88.50 92 PHE A C 1
ATOM 744 O O . PHE A 1 92 ? -2.957 -4.287 11.783 1.00 88.50 92 PHE A O 1
ATOM 751 N N . CYS A 1 93 ? -2.459 -2.774 13.357 1.00 92.06 93 CYS A N 1
ATOM 752 C CA . CYS A 1 93 ? -3.818 -2.390 13.687 1.00 92.06 93 CYS A CA 1
ATOM 753 C C . CYS A 1 93 ? -3.962 -0.868 13.670 1.00 92.06 93 CYS A C 1
ATOM 755 O O . CYS A 1 93 ? -3.000 -0.112 13.860 1.00 92.06 93 CYS A O 1
ATOM 757 N N . LEU A 1 94 ? -5.189 -0.419 13.440 1.00 91.88 94 LEU A N 1
ATOM 758 C CA . LEU A 1 94 ? -5.597 0.949 13.700 1.00 91.88 94 LEU A CA 1
ATOM 759 C C . LEU A 1 94 ? -5.949 1.060 15.176 1.00 91.88 94 LEU A C 1
ATOM 761 O O . LEU A 1 94 ? -6.774 0.298 15.675 1.00 91.88 94 LEU A O 1
ATOM 765 N N . ILE A 1 95 ? -5.351 2.024 15.868 1.00 91.06 95 ILE A N 1
ATOM 766 C CA . ILE A 1 95 ? -5.759 2.390 17.221 1.00 91.06 95 ILE A CA 1
ATOM 767 C C . ILE A 1 95 ? -6.548 3.684 17.140 1.00 91.06 95 ILE A C 1
ATOM 769 O O . ILE A 1 95 ? -5.987 4.745 16.838 1.00 91.06 95 ILE A O 1
ATOM 773 N N . HIS A 1 96 ? -7.838 3.577 17.441 1.00 90.31 96 HIS A N 1
ATOM 774 C CA . HIS A 1 96 ? -8.718 4.714 17.643 1.00 90.31 96 HIS A CA 1
ATOM 775 C C . HIS A 1 96 ? -8.925 4.944 19.143 1.00 90.31 96 HIS A C 1
ATOM 777 O O . HIS A 1 96 ? -9.155 4.006 19.907 1.00 90.31 96 HIS A O 1
ATOM 783 N N . THR A 1 9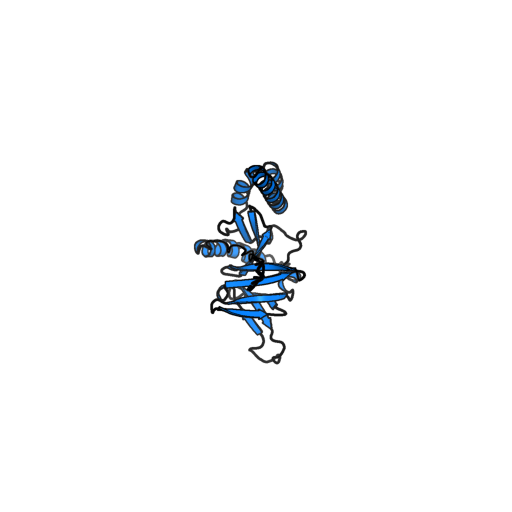7 ? -8.818 6.200 19.574 1.00 89.00 97 THR A N 1
ATOM 784 C CA . THR A 1 97 ? -9.072 6.603 20.959 1.00 89.00 97 THR A CA 1
ATOM 785 C C . THR A 1 97 ? -10.257 7.548 20.990 1.00 89.00 97 THR A C 1
ATOM 787 O O . THR A 1 97 ? -10.141 8.695 20.552 1.00 89.00 97 THR A O 1
ATOM 790 N N . ASP A 1 98 ? -11.349 7.074 21.573 1.00 87.81 98 ASP A N 1
ATOM 791 C CA . ASP A 1 98 ? -12.514 7.881 21.893 1.00 87.81 98 ASP A CA 1
ATOM 792 C C . ASP A 1 98 ? -12.131 8.874 23.005 1.00 87.81 98 ASP A C 1
ATOM 794 O O . ASP A 1 98 ? -11.669 8.503 24.091 1.00 87.81 98 ASP A O 1
ATOM 798 N N . LYS A 1 99 ? -12.218 10.170 22.707 1.00 86.81 99 LYS A N 1
ATOM 799 C CA . LYS A 1 99 ? -11.838 11.220 23.660 1.00 86.81 99 LYS A CA 1
ATOM 800 C C . LYS A 1 99 ? -12.975 11.602 24.600 1.00 86.81 99 LYS A C 1
ATOM 802 O O . LYS A 1 99 ? -12.668 12.202 25.630 1.00 86.81 99 LYS A O 1
ATOM 807 N N . ASP A 1 100 ? -14.207 11.229 24.276 1.00 89.50 100 ASP A N 1
ATOM 808 C CA . ASP A 1 100 ? -15.393 11.543 25.070 1.00 89.50 100 ASP A CA 1
ATOM 809 C C . ASP A 1 100 ? -15.487 10.608 26.285 1.00 89.50 100 ASP A C 1
ATOM 811 O O . ASP A 1 100 ? -16.001 10.973 27.344 1.00 89.50 100 ASP A O 1
ATOM 815 N N . LYS A 1 101 ? -14.878 9.421 26.185 1.00 90.06 101 LYS A N 1
ATOM 816 C CA . LYS A 1 101 ? -14.724 8.480 27.298 1.00 90.06 101 LYS A CA 1
ATOM 817 C C . LYS A 1 101 ? -13.553 8.829 28.223 1.00 90.06 101 LYS A C 1
ATOM 819 O O . LYS A 1 101 ? -12.473 9.272 27.808 1.00 90.06 101 LYS A O 1
ATOM 824 N N . ARG A 1 102 ? -13.746 8.558 29.520 1.00 92.25 102 ARG A N 1
ATOM 825 C CA . ARG A 1 102 ? -12.734 8.760 30.575 1.00 92.25 102 ARG A CA 1
ATOM 826 C C . ARG A 1 102 ? -11.504 7.892 30.330 1.00 92.25 102 ARG A C 1
ATOM 828 O O . ARG A 1 102 ? -11.613 6.776 29.845 1.00 92.25 102 ARG A O 1
ATOM 835 N N . ARG A 1 103 ? -10.320 8.362 30.750 1.00 89.69 103 ARG A N 1
ATOM 836 C CA . ARG A 1 103 ? -9.046 7.645 30.524 1.00 89.69 103 ARG A CA 1
ATOM 837 C C . ARG A 1 103 ? -9.003 6.225 31.097 1.00 89.69 103 ARG A C 1
ATOM 839 O O . ARG A 1 103 ? -8.279 5.404 30.553 1.00 89.69 103 ARG A O 1
ATOM 846 N N . SER A 1 104 ? -9.732 5.983 32.182 1.00 90.62 104 SER A N 1
ATOM 847 C CA . SER A 1 104 ? -9.830 4.691 32.865 1.00 90.62 104 SER A CA 1
ATOM 848 C C . SER A 1 104 ? -10.819 3.721 32.212 1.00 90.62 104 SER A C 1
ATOM 850 O O . SER A 1 104 ? -10.872 2.567 32.618 1.00 90.62 104 SER A O 1
ATOM 852 N N . ASP A 1 105 ? -11.626 4.178 31.253 1.00 91.50 105 ASP A N 1
ATOM 853 C CA . ASP A 1 105 ? -12.597 3.339 30.555 1.00 91.50 105 ASP A CA 1
ATOM 854 C C . ASP A 1 105 ? -11.866 2.396 29.589 1.00 91.50 105 ASP A C 1
ATOM 856 O O . ASP A 1 105 ? -11.146 2.838 28.688 1.00 91.50 105 ASP A O 1
ATOM 860 N N . SER A 1 106 ? -12.042 1.088 29.773 1.00 87.69 106 SER A N 1
ATOM 861 C CA . SER A 1 106 ? -11.424 0.063 28.925 1.00 87.69 106 SER A CA 1
ATOM 862 C C . SER A 1 106 ? -11.917 0.127 27.477 1.00 87.69 106 SER A C 1
ATOM 864 O O . SER A 1 106 ? -11.169 -0.206 26.562 1.00 87.69 106 SER A O 1
ATOM 866 N N . SER A 1 107 ? -13.133 0.632 27.248 1.00 89.00 107 SER A N 1
ATOM 867 C CA . SER A 1 107 ? -13.738 0.801 25.923 1.00 89.00 107 SER A CA 1
ATOM 868 C C . SER A 1 107 ? -13.319 2.095 25.213 1.00 89.00 107 SER A C 1
ATOM 870 O O . SER A 1 107 ? -13.806 2.401 24.122 1.00 89.00 107 SER A O 1
ATOM 872 N N . ARG A 1 108 ? -12.420 2.879 25.821 1.00 90.25 108 ARG A N 1
ATOM 873 C CA . ARG A 1 108 ? -11.891 4.122 25.250 1.00 90.25 108 ARG A CA 1
ATOM 874 C C . ARG A 1 108 ? -10.993 3.889 24.039 1.00 90.25 108 ARG A C 1
ATOM 876 O O . ARG A 1 108 ? -10.928 4.728 23.146 1.00 90.25 108 ARG A O 1
ATOM 883 N N . SER A 1 109 ? -10.247 2.788 24.029 1.00 89.75 109 SER A N 1
ATOM 884 C CA . SER A 1 109 ? -9.289 2.479 22.971 1.00 89.75 109 SER A CA 1
ATOM 885 C C . SER A 1 109 ? -9.754 1.257 22.204 1.00 89.75 109 SER A C 1
ATOM 887 O O . SER A 1 109 ? -9.727 0.152 22.734 1.00 89.75 109 SER A O 1
ATOM 889 N N . THR A 1 110 ? -10.105 1.448 20.939 1.00 91.12 110 THR A N 1
ATOM 890 C CA . THR A 1 110 ? -10.498 0.352 20.051 1.00 91.12 110 THR A CA 1
ATOM 891 C C . THR A 1 110 ? -9.357 0.040 19.093 1.00 91.12 110 THR A C 1
ATOM 893 O O . THR A 1 110 ? -8.717 0.951 18.557 1.00 91.12 110 THR A O 1
ATOM 896 N N . ARG A 1 111 ? -9.084 -1.252 18.907 1.00 94.25 111 ARG A N 1
ATOM 897 C CA . ARG A 1 111 ? -8.177 -1.753 17.873 1.00 94.25 111 ARG A CA 1
ATOM 898 C C . ARG A 1 111 ? -9.016 -2.300 16.735 1.00 94.25 111 ARG A C 1
ATOM 900 O O . ARG A 1 111 ? -9.965 -3.024 16.998 1.00 94.25 111 ARG A O 1
ATOM 907 N N . ILE A 1 112 ? -8.653 -1.945 15.513 1.00 95.00 112 ILE A N 1
ATOM 908 C CA . ILE A 1 112 ? -9.250 -2.498 14.299 1.00 95.00 112 ILE A CA 1
ATOM 909 C C . ILE A 1 112 ? -8.124 -3.142 13.510 1.00 95.00 112 ILE A C 1
ATOM 911 O O . ILE A 1 112 ? -7.076 -2.518 13.315 1.00 95.00 112 ILE A O 1
ATOM 915 N N . TYR A 1 113 ? -8.327 -4.376 13.080 1.00 95.38 113 TYR A N 1
ATOM 916 C CA . TYR A 1 113 ? -7.372 -5.181 12.340 1.00 95.38 113 TYR A CA 1
ATOM 917 C C . TYR A 1 113 ? -7.775 -5.291 10.857 1.00 95.38 113 TYR A C 1
ATOM 919 O O . TYR A 1 113 ? -8.943 -5.111 10.506 1.00 95.38 113 TYR A O 1
ATOM 927 N N . PRO A 1 114 ? -6.821 -5.555 9.947 1.00 94.75 114 PRO A N 1
ATOM 928 C CA . PRO A 1 114 ? -7.085 -5.610 8.509 1.00 94.75 114 PRO A CA 1
ATOM 929 C C . PRO A 1 114 ? -8.162 -6.619 8.116 1.00 94.75 114 PRO A C 1
ATOM 931 O O . PRO A 1 114 ? -9.005 -6.323 7.272 1.00 94.75 114 PRO A O 1
ATOM 934 N N . ASP A 1 115 ? -8.172 -7.782 8.763 1.00 95.25 115 ASP A N 1
ATOM 935 C CA . ASP A 1 115 ? -9.116 -8.873 8.530 1.00 95.25 115 ASP A CA 1
ATOM 936 C C . ASP A 1 115 ? -10.558 -8.553 8.939 1.00 95.25 115 ASP A C 1
ATOM 938 O O . ASP A 1 115 ? -11.467 -9.253 8.494 1.00 95.25 115 ASP A O 1
ATOM 942 N N . GLU A 1 116 ? -10.787 -7.477 9.687 1.00 96.12 116 GLU A N 1
ATOM 943 C CA . GLU A 1 116 ? -12.117 -6.959 10.033 1.00 96.12 116 GLU A CA 1
ATOM 944 C C . GLU A 1 116 ? -12.640 -5.949 8.997 1.00 96.12 116 GLU A C 1
ATOM 946 O O . GLU A 1 116 ? -13.818 -5.586 8.995 1.00 96.12 116 GLU A O 1
ATOM 951 N N . THR A 1 117 ? -11.774 -5.497 8.087 1.00 96.19 117 THR A N 1
ATOM 952 C CA . THR A 1 117 ? -12.071 -4.418 7.138 1.00 96.19 117 THR A CA 1
ATOM 953 C C . THR A 1 117 ? -12.197 -4.918 5.703 1.00 96.19 117 THR A C 1
ATOM 955 O O . THR A 1 117 ? -11.674 -5.966 5.332 1.00 96.19 117 THR A O 1
ATOM 958 N N . VAL A 1 118 ? -12.896 -4.136 4.885 1.00 95.75 118 VAL A N 1
ATOM 959 C CA . VAL A 1 118 ? -12.927 -4.238 3.420 1.00 95.75 118 VAL A CA 1
ATOM 960 C C . VAL A 1 118 ? -11.926 -3.263 2.809 1.00 95.75 118 VAL A C 1
ATOM 962 O O . VAL A 1 118 ? -11.206 -3.610 1.880 1.00 95.75 118 VAL A O 1
ATOM 965 N N . LYS A 1 119 ? -11.873 -2.029 3.325 1.00 95.00 119 LYS A N 1
ATOM 966 C CA . LYS A 1 119 ? -10.920 -0.993 2.906 1.00 95.00 119 LYS A CA 1
ATOM 967 C C . LYS A 1 119 ? -10.829 0.130 3.926 1.00 95.00 119 LYS A C 1
ATOM 969 O O . LYS A 1 119 ? -11.739 0.354 4.723 1.00 95.00 119 LYS A O 1
ATOM 974 N N . VAL A 1 120 ? -9.736 0.877 3.848 1.00 94.50 120 VAL A N 1
ATOM 975 C CA . VAL A 1 120 ? -9.508 2.095 4.628 1.00 94.50 120 VAL A CA 1
ATOM 976 C C . VAL A 1 120 ? -9.239 3.231 3.662 1.00 94.50 120 VAL A C 1
ATOM 978 O O . VAL A 1 120 ? -8.384 3.113 2.791 1.00 94.50 120 VAL A O 1
ATOM 981 N N . THR A 1 121 ? -9.933 4.351 3.810 1.00 94.19 121 THR A N 1
ATOM 982 C CA . THR A 1 121 ? -9.716 5.530 2.972 1.00 94.19 121 THR A CA 1
ATOM 983 C C . THR A 1 121 ? -9.253 6.722 3.793 1.00 94.19 121 THR A C 1
ATOM 985 O O . THR A 1 121 ? -9.691 6.924 4.926 1.00 94.19 121 THR A O 1
ATOM 988 N N . ARG A 1 122 ? -8.384 7.542 3.205 1.00 89.94 122 ARG A N 1
ATOM 989 C CA . ARG A 1 122 ? -7.856 8.775 3.793 1.00 89.94 122 ARG A CA 1
ATOM 990 C C . ARG A 1 122 ? -7.892 9.895 2.767 1.00 89.94 122 ARG A C 1
ATOM 992 O O . ARG A 1 122 ? -7.482 9.696 1.627 1.00 89.94 122 ARG A O 1
ATOM 999 N N . LEU A 1 123 ? -8.295 11.084 3.196 1.00 87.94 123 LEU A N 1
ATOM 1000 C CA . LEU A 1 123 ? -8.154 12.302 2.408 1.00 87.94 123 LEU A CA 1
ATOM 1001 C C . LEU A 1 123 ? -6.815 12.978 2.742 1.00 87.94 123 LEU A C 1
ATOM 1003 O O . LEU A 1 123 ? -6.518 13.251 3.906 1.00 87.94 123 LEU A O 1
ATOM 1007 N N . ILE A 1 124 ? -5.989 13.232 1.730 1.00 82.38 124 ILE A N 1
ATOM 1008 C CA . ILE A 1 124 ? -4.703 13.927 1.853 1.00 82.38 124 ILE A CA 1
ATOM 1009 C C . ILE A 1 124 ? -4.841 15.316 1.241 1.00 82.38 124 ILE A C 1
ATOM 1011 O O . ILE A 1 124 ? -5.342 15.464 0.125 1.00 82.38 124 ILE A O 1
ATOM 1015 N N . GLY A 1 125 ? -4.422 16.339 1.993 1.00 79.94 125 GLY A N 1
ATOM 1016 C CA . GLY A 1 125 ? -4.502 17.737 1.556 1.00 79.94 125 GLY A CA 1
ATOM 1017 C C . GLY A 1 125 ? -5.921 18.186 1.191 1.00 79.94 125 GLY A C 1
ATOM 1018 O O . GLY A 1 125 ? -6.080 19.029 0.317 1.00 79.94 125 GLY A O 1
ATOM 1019 N N . GLY A 1 126 ? -6.950 17.561 1.776 1.00 79.94 126 GLY A N 1
ATOM 1020 C CA . GLY A 1 126 ? -8.360 17.871 1.510 1.00 79.94 126 GLY A CA 1
ATOM 1021 C C . GLY A 1 126 ? -8.887 17.469 0.126 1.00 79.94 126 GLY A C 1
ATOM 1022 O O . GLY A 1 126 ? -10.057 17.693 -0.151 1.00 79.94 126 GLY A O 1
ATOM 1023 N N . THR A 1 127 ? -8.064 16.880 -0.746 1.00 80.56 127 THR A N 1
ATOM 1024 C CA . THR A 1 127 ? -8.410 16.702 -2.171 1.00 80.56 127 THR A CA 1
ATOM 1025 C C . THR A 1 127 ? -8.119 15.303 -2.696 1.00 80.56 127 THR A C 1
ATOM 1027 O O . THR A 1 127 ? -8.882 14.766 -3.496 1.00 80.56 127 THR A O 1
ATOM 1030 N N . LYS A 1 128 ? -7.032 14.673 -2.243 1.00 85.00 128 LYS A N 1
ATOM 1031 C CA . LYS A 1 128 ? -6.607 13.366 -2.746 1.00 85.00 128 LYS A CA 1
ATOM 1032 C C . LYS A 1 128 ? -7.125 12.256 -1.843 1.00 85.00 128 LYS A C 1
ATOM 1034 O O 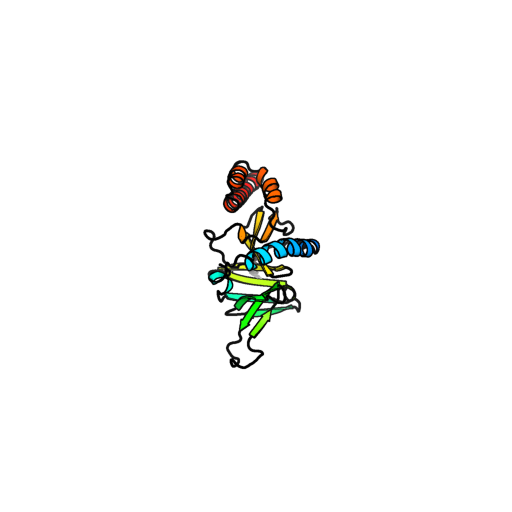. LYS A 1 128 ? -6.616 12.071 -0.740 1.00 85.00 128 LYS A O 1
ATOM 1039 N N . LEU A 1 129 ? -8.095 11.484 -2.325 1.00 89.00 129 LEU A N 1
ATOM 1040 C CA . LEU A 1 129 ? -8.530 10.260 -1.656 1.00 89.00 129 LEU A CA 1
ATOM 1041 C C . LEU A 1 129 ? -7.532 9.129 -1.947 1.00 89.00 129 LEU A C 1
ATOM 1043 O O . LEU A 1 129 ? -7.278 8.786 -3.104 1.00 89.00 129 LEU A O 1
ATOM 1047 N N . ILE A 1 130 ? -6.956 8.552 -0.898 1.00 89.75 130 ILE A N 1
ATOM 1048 C CA . ILE A 1 130 ? -6.153 7.332 -0.977 1.00 89.75 130 ILE A CA 1
ATOM 1049 C C . ILE A 1 130 ? -6.917 6.205 -0.298 1.00 89.75 130 ILE A C 1
ATOM 1051 O O . ILE A 1 130 ? -7.412 6.366 0.815 1.00 89.75 130 ILE A O 1
ATOM 1055 N N . THR A 1 131 ? -6.967 5.061 -0.971 1.00 92.88 131 THR A N 1
ATOM 1056 C CA . THR A 1 131 ? -7.605 3.837 -0.494 1.00 92.88 131 THR A CA 1
ATOM 1057 C C . THR A 1 131 ? -6.530 2.796 -0.237 1.00 92.88 131 THR A C 1
ATOM 1059 O O . THR A 1 131 ? -5.720 2.518 -1.120 1.00 92.88 131 THR A O 1
ATOM 1062 N N . GLY A 1 132 ? -6.516 2.256 0.973 1.00 92.31 132 GLY A N 1
ATOM 1063 C CA . GLY A 1 132 ? -5.720 1.109 1.366 1.00 92.31 132 GLY A CA 1
ATOM 1064 C C . GLY A 1 132 ? -6.582 -0.134 1.439 1.00 92.31 132 GLY A C 1
ATOM 1065 O O . GLY A 1 132 ? -7.689 -0.099 1.986 1.00 92.31 132 GLY A O 1
ATOM 1066 N N . TYR A 1 133 ? -6.053 -1.226 0.908 1.00 92.44 133 TYR A N 1
ATOM 1067 C CA . TYR A 1 133 ? -6.729 -2.514 0.898 1.00 92.44 133 TYR A CA 1
ATOM 1068 C C . TYR A 1 133 ? -6.128 -3.425 1.964 1.00 92.44 133 TYR A C 1
ATOM 1070 O O . TYR A 1 133 ? -4.900 -3.462 2.093 1.00 92.44 133 TYR A O 1
ATOM 1078 N N . PRO A 1 134 ? -6.961 -4.113 2.755 1.00 92.12 134 PRO A N 1
ATOM 1079 C CA . PRO A 1 134 ? -6.479 -5.001 3.790 1.00 92.12 134 PRO A CA 1
ATOM 1080 C C . PRO A 1 134 ? -5.763 -6.197 3.173 1.00 92.12 134 PRO A C 1
ATOM 1082 O O . PRO A 1 134 ? -6.220 -6.800 2.205 1.00 92.12 134 PRO A O 1
ATOM 1085 N N . VAL A 1 135 ? -4.643 -6.535 3.786 1.00 89.00 135 VAL A N 1
ATOM 1086 C CA . VAL A 1 135 ? -3.896 -7.778 3.612 1.00 89.00 135 VAL A CA 1
ATOM 1087 C C . VAL A 1 135 ? -3.703 -8.390 5.002 1.00 89.00 135 VAL A C 1
ATOM 1089 O O . VAL A 1 135 ? -4.034 -7.744 5.992 1.00 89.00 135 VAL A O 1
ATOM 1092 N N . ASP A 1 136 ? -3.165 -9.603 5.128 1.00 83.25 136 ASP A N 1
ATOM 1093 C CA . ASP A 1 136 ? -3.230 -10.368 6.396 1.00 83.25 136 ASP A CA 1
ATOM 1094 C C . ASP A 1 136 ? -2.747 -9.628 7.652 1.00 83.25 136 ASP A C 1
ATOM 1096 O O . ASP A 1 136 ? -3.193 -9.917 8.763 1.00 83.25 136 ASP A O 1
ATOM 1100 N N . ASP A 1 137 ? -1.804 -8.704 7.487 1.00 85.62 137 ASP A N 1
ATOM 1101 C CA . ASP A 1 137 ? -1.130 -8.011 8.574 1.00 85.62 137 ASP A CA 1
ATOM 1102 C C . ASP A 1 137 ? -1.171 -6.482 8.475 1.00 85.62 137 ASP A C 1
ATOM 1104 O O . ASP A 1 137 ? -0.670 -5.839 9.384 1.00 85.62 137 ASP A O 1
ATOM 1108 N N . CYS A 1 138 ? -1.680 -5.866 7.406 1.00 90.12 138 CYS A N 1
ATOM 1109 C CA . CYS A 1 138 ? -1.710 -4.406 7.267 1.00 90.12 138 CYS A CA 1
ATOM 1110 C C . CYS A 1 138 ? -2.688 -3.953 6.177 1.00 90.12 138 CYS A C 1
ATOM 1112 O O . CYS A 1 138 ? -3.408 -4.757 5.596 1.00 90.12 138 CYS A O 1
ATOM 1114 N N . TRP A 1 139 ? -2.698 -2.654 5.878 1.00 92.19 139 TRP A N 1
ATOM 1115 C CA . TRP A 1 139 ? -3.361 -2.103 4.698 1.00 92.19 139 TRP A CA 1
ATOM 1116 C C . TRP A 1 139 ? -2.311 -1.655 3.688 1.00 92.19 139 TRP A C 1
ATOM 1118 O O . TRP A 1 139 ? -1.360 -0.964 4.052 1.00 92.19 139 TRP A O 1
ATOM 1128 N N . LEU A 1 140 ? -2.489 -2.034 2.425 1.00 93.00 140 LEU A N 1
ATOM 1129 C CA . LEU A 1 140 ? -1.624 -1.639 1.321 1.00 93.00 140 LEU A CA 1
ATOM 1130 C C . LEU A 1 140 ? -2.200 -0.433 0.584 1.00 93.00 140 LEU A C 1
ATOM 1132 O O . LEU A 1 140 ? -3.269 -0.511 -0.019 1.00 93.00 140 LEU A O 1
ATOM 1136 N N . PHE A 1 141 ? -1.455 0.667 0.597 1.00 92.19 141 PHE A N 1
ATOM 1137 C CA . PHE A 1 141 ? -1.785 1.925 -0.056 1.00 92.19 141 PHE A CA 1
ATOM 1138 C C . PHE A 1 141 ? -0.958 2.095 -1.339 1.00 92.19 141 PHE A C 1
ATOM 1140 O O . PHE A 1 141 ? 0.263 1.909 -1.305 1.00 92.19 141 PHE A O 1
ATOM 1147 N N . PRO A 1 142 ? -1.586 2.450 -2.474 1.00 92.00 142 PRO A N 1
ATOM 1148 C CA . PRO A 1 142 ? -0.874 2.688 -3.722 1.00 92.00 142 PRO A CA 1
ATOM 1149 C C . PRO A 1 142 ? -0.172 4.053 -3.695 1.00 92.00 142 PRO A C 1
ATOM 1151 O O . PRO A 1 142 ? -0.834 5.092 -3.628 1.00 92.00 142 PRO A O 1
ATOM 1154 N N . GLU A 1 143 ? 1.157 4.053 -3.813 1.00 89.69 143 GLU A N 1
ATOM 1155 C CA . GLU A 1 143 ? 1.985 5.268 -3.750 1.00 89.69 143 GLU A CA 1
ATOM 1156 C C . GLU A 1 143 ? 2.493 5.710 -5.131 1.00 89.69 143 GLU A C 1
ATOM 1158 O O . GLU A 1 143 ? 2.323 6.866 -5.521 1.00 89.69 143 GLU A O 1
ATOM 1163 N N . ILE A 1 144 ? 3.032 4.785 -5.932 1.00 92.31 144 ILE A N 1
ATOM 1164 C CA . ILE A 1 144 ? 3.376 5.046 -7.340 1.00 92.31 144 ILE A CA 1
ATOM 1165 C C . ILE A 1 144 ? 2.318 4.374 -8.199 1.00 92.31 144 ILE A C 1
ATOM 1167 O O . ILE A 1 144 ? 2.140 3.171 -8.076 1.00 92.31 144 ILE A O 1
ATOM 1171 N N . LYS A 1 145 ? 1.633 5.131 -9.059 1.00 92.06 145 LYS A N 1
ATOM 1172 C CA . LYS A 1 145 ? 0.570 4.622 -9.939 1.00 92.06 145 LYS A CA 1
ATOM 1173 C C . LYS A 1 145 ? 0.976 4.728 -11.408 1.00 92.06 145 LYS A C 1
ATOM 1175 O O . LYS A 1 145 ? 1.594 5.717 -11.812 1.00 92.06 145 LYS A O 1
ATOM 1180 N N . GLY A 1 146 ? 0.602 3.730 -12.197 1.00 94.62 146 GLY A N 1
ATOM 1181 C CA . GLY A 1 146 ? 0.864 3.634 -13.630 1.00 94.62 146 GLY A CA 1
ATOM 1182 C C . GLY A 1 146 ? 0.742 2.184 -14.084 1.00 94.62 146 GLY A C 1
ATOM 1183 O O . GLY A 1 146 ? 0.104 1.386 -13.401 1.00 94.62 146 GLY A O 1
ATOM 1184 N N . LYS A 1 147 ? 1.406 1.838 -15.192 1.00 96.00 147 LYS A N 1
ATOM 1185 C CA . LYS A 1 147 ? 1.474 0.450 -15.666 1.00 96.00 147 LYS A CA 1
ATOM 1186 C C . LYS A 1 147 ? 2.061 -0.489 -14.612 1.00 96.00 147 LYS A C 1
ATOM 1188 O O . LYS A 1 147 ? 1.607 -1.610 -14.463 1.00 96.00 147 LYS A O 1
ATOM 1193 N N . ILE A 1 148 ? 3.024 -0.013 -13.833 1.00 97.19 148 ILE A N 1
ATOM 1194 C CA . ILE A 1 148 ? 3.442 -0.616 -12.571 1.00 97.19 148 ILE A CA 1
ATOM 1195 C C . ILE A 1 148 ? 2.866 0.234 -11.438 1.00 97.19 148 ILE A C 1
ATOM 1197 O O . ILE A 1 148 ? 3.189 1.421 -11.332 1.00 97.19 148 ILE A O 1
ATOM 1201 N N . THR A 1 149 ? 2.064 -0.359 -10.559 1.00 95.50 149 THR A N 1
ATOM 1202 C CA . THR A 1 149 ? 1.643 0.298 -9.315 1.00 95.50 149 THR A CA 1
ATOM 1203 C C . THR A 1 149 ? 2.439 -0.265 -8.147 1.00 95.50 149 THR A C 1
ATOM 1205 O O . THR A 1 149 ? 2.503 -1.477 -7.993 1.00 95.50 149 THR A O 1
ATOM 1208 N N . LEU A 1 150 ? 3.057 0.587 -7.323 1.00 94.50 150 LEU A N 1
ATOM 1209 C CA . LEU A 1 150 ? 3.756 0.170 -6.101 1.00 94.50 150 LEU A CA 1
ATOM 1210 C C . LEU A 1 150 ? 2.910 0.462 -4.866 1.00 94.50 150 LEU A C 1
ATOM 1212 O O . LEU A 1 150 ? 2.359 1.558 -4.725 1.00 94.50 150 LEU A O 1
ATOM 1216 N N . TYR A 1 151 ? 2.889 -0.498 -3.948 1.00 93.44 151 TYR A N 1
ATOM 1217 C CA . TYR A 1 151 ? 2.111 -0.452 -2.719 1.00 93.44 151 TYR A CA 1
ATOM 1218 C C . TYR A 1 151 ? 3.011 -0.405 -1.488 1.00 93.44 151 TYR A C 1
ATOM 1220 O O . TYR A 1 151 ? 4.017 -1.118 -1.400 1.00 93.44 151 TYR A O 1
ATOM 1228 N N . THR A 1 152 ? 2.616 0.402 -0.508 1.00 90.81 152 THR A N 1
ATOM 1229 C CA . THR A 1 152 ? 3.286 0.511 0.792 1.00 90.81 152 THR A CA 1
ATOM 1230 C C . THR A 1 152 ? 2.281 0.363 1.926 1.00 90.81 152 THR A C 1
ATOM 1232 O O . THR A 1 152 ? 1.077 0.467 1.722 1.00 90.81 152 THR A O 1
ATOM 1235 N N . MET A 1 153 ? 2.776 0.124 3.135 1.00 85.94 153 MET A N 1
ATOM 1236 C CA . MET A 1 153 ? 1.949 0.076 4.348 1.00 85.94 153 MET A CA 1
ATOM 1237 C C . MET A 1 153 ? 1.704 1.457 4.978 1.00 85.94 153 MET A C 1
ATOM 1239 O O . MET A 1 153 ? 0.990 1.563 5.973 1.00 85.94 153 MET A O 1
ATOM 1243 N N . PHE A 1 154 ? 2.327 2.512 4.448 1.00 81.06 154 PHE A N 1
ATOM 1244 C CA . PHE A 1 154 ? 2.188 3.862 4.977 1.00 81.06 154 PHE A CA 1
ATOM 1245 C C . PHE A 1 154 ? 1.220 4.651 4.116 1.00 81.06 154 PHE A C 1
ATOM 1247 O O . PHE A 1 154 ? 1.118 4.447 2.912 1.00 81.06 154 PHE A O 1
ATOM 1254 N N . THR A 1 155 ? 0.529 5.582 4.757 1.00 76.19 155 THR A N 1
ATOM 1255 C CA . THR A 1 155 ? -0.234 6.599 4.046 1.00 76.19 155 THR A CA 1
ATOM 1256 C C . THR A 1 155 ? 0.609 7.860 3.994 1.00 76.19 155 THR A C 1
ATOM 1258 O O . THR A 1 155 ? 1.124 8.267 5.036 1.00 76.19 155 THR A O 1
ATOM 1261 N N . ASP A 1 156 ? 0.690 8.507 2.827 1.00 71.88 156 ASP A N 1
ATOM 1262 C CA . ASP A 1 156 ? 1.242 9.867 2.698 1.00 71.88 156 ASP A CA 1
ATOM 1263 C C . ASP A 1 156 ? 2.770 9.924 2.867 1.00 71.88 156 ASP A C 1
ATOM 1265 O O . ASP A 1 156 ? 3.300 10.711 3.658 1.00 71.88 156 ASP A O 1
ATOM 1269 N N . ILE A 1 157 ? 3.487 9.060 2.139 1.00 75.19 157 ILE A N 1
ATOM 1270 C CA . ILE A 1 157 ? 4.943 9.176 2.023 1.00 75.19 157 ILE A CA 1
ATOM 1271 C C . ILE A 1 157 ? 5.259 10.306 1.039 1.00 75.19 157 ILE A C 1
ATOM 1273 O O . ILE A 1 157 ? 4.876 10.211 -0.128 1.00 75.19 157 ILE A O 1
ATOM 1277 N N . PRO A 1 158 ? 5.968 11.373 1.457 1.00 73.38 158 PRO A N 1
ATOM 1278 C CA . PRO A 1 158 ? 6.454 12.367 0.511 1.00 73.38 158 PRO A CA 1
ATOM 1279 C C . PRO A 1 158 ? 7.260 11.689 -0.602 1.00 73.38 158 PRO A C 1
ATOM 1281 O O . PRO A 1 158 ? 8.067 10.798 -0.337 1.00 73.38 158 PRO A O 1
ATOM 1284 N N . ASN A 1 159 ? 7.029 12.084 -1.855 1.00 70.94 159 ASN A N 1
ATOM 1285 C CA . ASN A 1 159 ? 7.606 11.417 -3.031 1.00 70.94 159 ASN A CA 1
ATOM 1286 C C . ASN A 1 159 ? 9.143 11.337 -3.020 1.00 70.94 159 ASN A C 1
ATOM 1288 O O . ASN A 1 159 ? 9.704 10.454 -3.673 1.00 70.94 159 ASN A O 1
ATOM 1292 N N . ASP A 1 160 ? 9.792 12.283 -2.342 1.00 74.62 160 ASP A N 1
ATOM 1293 C CA . ASP A 1 160 ? 11.234 12.415 -2.116 1.00 74.62 160 ASP A CA 1
ATOM 1294 C C . ASP A 1 160 ? 11.753 11.543 -0.961 1.00 74.62 160 ASP A C 1
ATOM 1296 O O . ASP A 1 160 ? 12.944 11.261 -0.898 1.00 74.62 160 ASP A O 1
ATOM 1300 N N . LYS A 1 161 ? 10.863 11.087 -0.073 1.00 78.25 161 LYS A N 1
ATOM 1301 C CA . LYS A 1 161 ? 11.170 10.237 1.091 1.00 78.25 161 LYS A CA 1
ATOM 1302 C C . LYS A 1 161 ? 10.728 8.789 0.917 1.00 78.25 161 LYS A C 1
ATOM 1304 O O . LYS A 1 161 ? 10.878 7.977 1.827 1.00 78.25 161 LYS A O 1
ATOM 1309 N N . MET A 1 162 ? 10.131 8.461 -0.225 1.00 83.69 162 MET A N 1
ATOM 1310 C CA . MET A 1 162 ? 9.805 7.083 -0.549 1.00 83.69 162 MET A CA 1
ATOM 1311 C C . MET A 1 162 ? 11.092 6.330 -0.856 1.00 83.69 162 MET A C 1
ATOM 1313 O O . MET A 1 162 ? 11.835 6.693 -1.763 1.00 83.69 162 MET A O 1
ATOM 1317 N N . GLU A 1 163 ? 11.311 5.249 -0.121 1.00 85.69 163 GLU A N 1
ATOM 1318 C CA . GLU A 1 163 ? 12.437 4.347 -0.304 1.00 85.69 163 GLU A CA 1
ATOM 1319 C C . GLU A 1 163 ? 11.939 2.949 -0.672 1.00 85.69 163 GLU A C 1
ATOM 1321 O O . GLU A 1 163 ? 10.836 2.539 -0.299 1.00 85.69 163 GLU A O 1
ATOM 1326 N N . VAL A 1 164 ? 12.764 2.190 -1.397 1.00 86.69 164 VAL A N 1
ATOM 1327 C CA . VAL A 1 164 ? 12.396 0.845 -1.871 1.00 86.69 164 VAL A CA 1
ATOM 1328 C C . VAL A 1 164 ? 12.056 -0.105 -0.716 1.00 86.69 164 VAL A C 1
ATOM 1330 O O . VAL A 1 164 ? 11.187 -0.958 -0.854 1.00 86.69 164 VAL A O 1
ATOM 1333 N N . GLN A 1 165 ? 12.672 0.087 0.454 1.00 84.38 165 GLN A N 1
ATOM 1334 C CA . GLN A 1 165 ? 12.437 -0.725 1.651 1.00 84.38 165 GLN A CA 1
ATOM 1335 C C . GLN A 1 165 ? 11.017 -0.604 2.231 1.00 84.38 165 GLN A C 1
ATOM 1337 O O . GLN A 1 165 ? 10.578 -1.477 2.988 1.00 84.38 165 GLN A O 1
ATOM 1342 N N . TYR A 1 166 ? 10.286 0.454 1.869 1.00 86.06 166 TYR A N 1
ATOM 1343 C CA . TYR A 1 166 ? 8.889 0.648 2.258 1.00 86.06 166 TYR A CA 1
ATOM 1344 C C . TYR A 1 166 ? 7.903 -0.012 1.292 1.00 86.06 166 TYR A C 1
ATOM 1346 O O . TYR A 1 166 ? 6.722 -0.151 1.623 1.00 86.06 166 TYR A O 1
ATOM 1354 N N . VAL A 1 167 ? 8.368 -0.443 0.116 1.00 89.69 167 VAL A N 1
ATOM 1355 C CA . VAL A 1 167 ? 7.537 -1.146 -0.8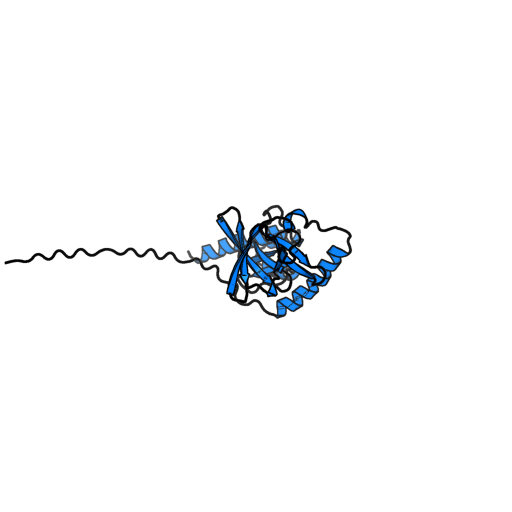60 1.00 89.69 167 VAL A CA 1
ATOM 1356 C C . VAL A 1 167 ? 7.266 -2.559 -0.354 1.00 89.69 167 VAL A C 1
ATOM 1358 O O . VAL A 1 167 ? 8.173 -3.303 0.020 1.00 89.69 167 VAL A O 1
ATOM 1361 N N . ARG A 1 168 ? 5.985 -2.922 -0.313 1.00 89.69 168 ARG A N 1
ATOM 1362 C CA . ARG A 1 168 ? 5.517 -4.241 0.132 1.00 89.69 168 ARG A CA 1
ATOM 1363 C C . ARG A 1 168 ? 4.998 -5.081 -1.021 1.00 89.69 168 ARG A C 1
ATOM 1365 O O . ARG A 1 168 ? 5.173 -6.294 -1.007 1.00 89.69 168 ARG A O 1
ATOM 1372 N N . GLY A 1 169 ? 4.426 -4.439 -2.032 1.00 92.56 169 GLY A N 1
ATOM 1373 C CA . GLY A 1 169 ? 3.923 -5.123 -3.209 1.00 92.56 169 GLY A CA 1
ATOM 1374 C C . GLY A 1 169 ? 3.918 -4.239 -4.441 1.00 92.56 169 GLY A C 1
ATOM 1375 O O . GLY A 1 169 ? 4.153 -3.030 -4.364 1.00 92.56 169 GLY A O 1
ATOM 1376 N N . TYR A 1 170 ? 3.642 -4.858 -5.577 1.00 95.06 170 TYR A N 1
ATOM 1377 C CA . TYR A 1 170 ? 3.423 -4.183 -6.843 1.00 95.06 170 TYR A CA 1
ATOM 1378 C C . TYR A 1 170 ? 2.299 -4.867 -7.618 1.00 95.06 170 TYR A C 1
ATOM 1380 O O . TYR A 1 170 ? 2.073 -6.054 -7.440 1.00 95.06 170 TYR A O 1
ATOM 1388 N N . SER A 1 171 ? 1.619 -4.148 -8.498 1.00 95.00 171 SER A N 1
ATOM 1389 C CA . SER A 1 171 ? 0.815 -4.751 -9.562 1.00 95.00 171 SER A CA 1
ATOM 1390 C C . SER A 1 171 ? 1.340 -4.292 -10.913 1.00 95.00 171 SER A C 1
ATOM 1392 O O . SER A 1 171 ? 1.954 -3.224 -11.025 1.00 95.00 171 SER A O 1
ATOM 1394 N N . PHE A 1 172 ? 1.131 -5.117 -11.932 1.00 95.94 172 PHE A N 1
ATOM 1395 C CA . PHE A 1 172 ? 1.453 -4.798 -13.316 1.00 95.94 172 PHE A CA 1
ATOM 1396 C C . PHE A 1 172 ? 0.172 -4.813 -14.144 1.00 95.94 172 PHE A C 1
ATOM 1398 O O . PHE A 1 172 ? -0.604 -5.757 -14.054 1.00 95.94 172 PHE A O 1
ATOM 1405 N N . ASP A 1 173 ? -0.042 -3.753 -14.915 1.00 94.25 173 ASP A N 1
ATOM 1406 C CA . ASP A 1 173 ? -1.145 -3.567 -15.859 1.00 94.25 173 ASP A CA 1
ATOM 1407 C C . ASP A 1 173 ? -2.539 -3.798 -15.250 1.00 94.25 173 ASP A C 1
ATOM 1409 O O . ASP A 1 173 ? -3.375 -4.511 -15.793 1.00 94.25 173 ASP A O 1
ATOM 1413 N N . ASN A 1 174 ? -2.771 -3.222 -14.062 1.00 89.94 174 ASN A N 1
ATOM 1414 C CA . ASN A 1 174 ? -3.979 -3.428 -13.244 1.00 89.94 174 ASN A CA 1
ATOM 1415 C C . ASN A 1 174 ? -4.267 -4.896 -12.871 1.00 89.94 174 ASN A C 1
ATOM 1417 O O . ASN A 1 174 ? -5.379 -5.218 -12.457 1.00 89.94 174 ASN A O 1
ATOM 1421 N N . GLY A 1 175 ? -3.269 -5.772 -12.989 1.00 92.25 175 GLY A N 1
ATOM 1422 C CA . GLY A 1 175 ? -3.332 -7.151 -12.532 1.00 92.25 175 GLY A CA 1
ATOM 1423 C C . GLY A 1 175 ? -3.281 -7.289 -11.004 1.00 92.25 175 GLY A C 1
ATOM 1424 O O . GLY A 1 175 ? -3.342 -6.292 -10.270 1.00 92.25 175 GLY A O 1
ATOM 1425 N N . PRO A 1 176 ? -3.128 -8.528 -10.505 1.00 91.25 176 PRO A N 1
ATOM 1426 C CA . PRO A 1 176 ? -3.100 -8.798 -9.076 1.00 91.25 176 PRO A CA 1
ATOM 1427 C C . PRO A 1 176 ? -1.928 -8.087 -8.393 1.00 91.25 176 PRO A C 1
ATOM 1429 O O . PRO A 1 176 ? -0.866 -7.855 -8.982 1.00 91.25 176 PRO A O 1
ATOM 1432 N N . VAL A 1 177 ? -2.112 -7.758 -7.114 1.00 90.50 177 VAL A N 1
ATOM 1433 C CA . VAL A 1 177 ? -1.013 -7.284 -6.270 1.00 90.50 177 VAL A CA 1
ATOM 1434 C C . VAL A 1 177 ? -0.113 -8.476 -5.956 1.00 90.50 177 VAL A C 1
ATOM 1436 O O . VAL A 1 177 ? -0.571 -9.485 -5.440 1.00 90.50 177 VAL A O 1
ATOM 1439 N N . LEU A 1 178 ? 1.171 -8.354 -6.263 1.00 90.38 178 LEU A N 1
ATOM 1440 C CA . LEU A 1 178 ? 2.218 -9.335 -6.007 1.00 90.38 178 LEU A CA 1
ATOM 1441 C C . LEU A 1 178 ? 3.205 -8.789 -4.969 1.00 90.38 178 LEU A C 1
ATOM 1443 O O . LEU A 1 178 ? 3.351 -7.569 -4.840 1.00 90.38 178 LEU A O 1
ATOM 1447 N N . PRO A 1 179 ? 3.933 -9.645 -4.232 1.00 90.00 179 PRO A N 1
ATOM 1448 C CA . PRO A 1 179 ? 4.936 -9.190 -3.281 1.00 90.00 179 PRO A CA 1
ATOM 1449 C C . PRO A 1 179 ? 6.086 -8.512 -4.009 1.00 90.00 179 PRO A C 1
ATOM 1451 O O . PRO A 1 179 ? 6.436 -8.884 -5.130 1.00 90.00 179 PRO A O 1
ATOM 1454 N N . TRP A 1 180 ? 6.717 -7.534 -3.362 1.00 89.62 180 TRP A N 1
ATOM 1455 C CA . TRP A 1 180 ? 7.896 -6.904 -3.942 1.00 89.62 180 TRP A CA 1
ATOM 1456 C C . TRP A 1 180 ? 9.008 -7.937 -4.178 1.00 89.62 180 TRP A C 1
ATOM 1458 O O . TRP A 1 180 ? 9.512 -8.554 -3.239 1.00 89.62 180 TRP A O 1
ATOM 1468 N N . ASN A 1 181 ? 9.417 -8.089 -5.438 1.00 91.69 181 ASN A N 1
ATOM 1469 C CA . ASN A 1 181 ? 10.514 -8.958 -5.847 1.00 91.69 181 ASN A CA 1
ATOM 1470 C C . ASN A 1 181 ? 11.368 -8.235 -6.891 1.00 91.69 181 ASN A C 1
ATOM 1472 O O . ASN A 1 181 ? 10.894 -7.907 -7.979 1.00 91.69 181 ASN A O 1
ATOM 1476 N N . SER A 1 182 ? 12.638 -7.995 -6.561 1.00 89.75 182 SER A N 1
ATOM 1477 C CA . SER A 1 182 ? 13.525 -7.233 -7.440 1.00 89.75 182 SER A CA 1
ATOM 1478 C C . SER A 1 182 ? 13.843 -7.957 -8.754 1.00 89.75 182 SER A C 1
ATOM 1480 O O . SER A 1 182 ? 13.951 -7.317 -9.799 1.00 89.75 182 SER A O 1
ATOM 1482 N N . ASN A 1 183 ? 13.944 -9.287 -8.735 1.00 92.31 183 ASN A N 1
ATOM 1483 C CA . ASN A 1 183 ? 14.254 -10.065 -9.932 1.00 92.31 183 ASN A CA 1
ATOM 1484 C C . ASN A 1 183 ? 13.081 -10.065 -10.915 1.00 92.31 183 ASN A C 1
ATOM 1486 O O . ASN A 1 183 ? 13.293 -9.853 -12.106 1.00 92.31 183 ASN A O 1
ATOM 1490 N N . GLU A 1 184 ? 11.851 -10.239 -10.427 1.00 94.38 184 GLU A N 1
ATOM 1491 C CA . GLU A 1 184 ? 10.662 -10.159 -11.286 1.00 94.38 184 GLU A CA 1
ATOM 1492 C C . GLU A 1 184 ? 10.451 -8.740 -11.819 1.00 94.38 184 GLU A C 1
ATOM 1494 O O . GLU A 1 184 ? 10.244 -8.545 -13.015 1.00 94.38 184 GLU A O 1
ATOM 1499 N N . MET A 1 185 ? 10.619 -7.726 -10.965 1.00 95.38 185 MET A N 1
ATOM 1500 C CA . MET A 1 185 ? 10.521 -6.326 -11.382 1.00 95.38 185 MET A CA 1
ATOM 1501 C C . MET A 1 185 ? 11.550 -5.971 -12.466 1.00 95.38 185 MET A C 1
ATOM 1503 O O . MET A 1 185 ? 11.227 -5.255 -13.414 1.00 95.38 185 MET A O 1
ATOM 1507 N N . ARG A 1 186 ? 12.774 -6.511 -12.379 1.00 95.69 186 ARG A N 1
ATOM 1508 C CA . ARG A 1 186 ? 13.800 -6.345 -13.418 1.00 95.69 186 ARG A CA 1
ATOM 1509 C C . ARG A 1 186 ? 13.326 -6.871 -14.773 1.00 95.69 186 ARG A C 1
ATOM 1511 O O . ARG A 1 186 ? 13.545 -6.198 -15.774 1.00 95.69 186 ARG A O 1
ATOM 1518 N N . LYS A 1 187 ? 12.677 -8.041 -14.812 1.00 96.81 187 LYS A N 1
ATOM 1519 C CA . LYS A 1 187 ? 12.155 -8.630 -16.059 1.00 96.81 187 LYS A CA 1
ATOM 1520 C C . LYS A 1 187 ? 11.086 -7.741 -16.692 1.00 96.81 187 LYS A C 1
ATOM 1522 O O . LYS A 1 187 ? 11.118 -7.530 -17.897 1.00 96.81 187 LYS A O 1
ATOM 1527 N N . ILE A 1 188 ? 10.186 -7.184 -15.879 1.00 96.00 188 ILE A N 1
ATOM 1528 C CA . ILE A 1 188 ? 9.127 -6.274 -16.344 1.00 96.00 188 ILE A CA 1
ATOM 1529 C C . ILE A 1 188 ? 9.732 -4.991 -16.929 1.00 96.00 188 ILE A C 1
ATOM 1531 O O . ILE A 1 188 ? 9.364 -4.562 -18.021 1.00 96.00 188 ILE A O 1
ATOM 1535 N N . ILE A 1 189 ? 10.684 -4.385 -16.217 1.00 96.94 189 ILE A N 1
ATOM 1536 C CA . ILE A 1 189 ? 11.297 -3.110 -16.613 1.00 96.94 189 ILE A CA 1
ATOM 1537 C C . ILE A 1 189 ? 12.247 -3.264 -17.810 1.00 96.94 189 ILE A C 1
ATOM 1539 O O . ILE A 1 189 ? 12.467 -2.291 -18.524 1.00 96.94 189 ILE A O 1
ATOM 1543 N N . ALA A 1 190 ? 12.768 -4.466 -18.080 1.00 96.44 190 ALA A N 1
ATOM 1544 C CA . ALA A 1 190 ? 13.714 -4.724 -19.171 1.00 96.44 190 ALA A CA 1
ATOM 1545 C C . ALA A 1 190 ? 13.198 -4.324 -20.568 1.00 96.44 190 ALA A C 1
ATOM 1547 O O . ALA A 1 190 ? 14.005 -4.091 -21.466 1.00 96.44 190 ALA A O 1
ATOM 1548 N N . ALA A 1 191 ? 11.878 -4.211 -20.748 1.00 94.44 191 ALA A N 1
ATOM 1549 C CA . ALA A 1 191 ? 11.270 -3.725 -21.987 1.00 94.44 191 ALA A CA 1
ATOM 1550 C C . ALA A 1 191 ? 11.565 -2.237 -22.284 1.00 94.44 191 ALA A C 1
ATOM 1552 O O . ALA A 1 191 ? 11.416 -1.800 -23.423 1.00 94.44 191 ALA A O 1
ATOM 1553 N N . ASP A 1 192 ? 11.990 -1.457 -21.287 1.00 97.56 192 ASP A N 1
ATOM 1554 C CA . ASP A 1 192 ? 12.371 -0.050 -21.421 1.00 97.56 192 ASP A CA 1
ATOM 1555 C C . ASP A 1 192 ? 13.860 0.109 -21.089 1.00 97.56 192 ASP A C 1
ATOM 1557 O O . ASP A 1 192 ? 14.272 -0.007 -19.933 1.00 97.56 192 ASP A O 1
ATOM 1561 N N . ARG A 1 193 ? 14.678 0.381 -22.113 1.00 97.31 193 ARG A N 1
ATOM 1562 C CA . ARG A 1 193 ? 16.143 0.453 -21.993 1.00 97.31 193 ARG A CA 1
ATOM 1563 C C . ARG A 1 193 ? 16.605 1.477 -20.952 1.00 97.31 193 ARG A C 1
ATOM 1565 O O . ARG A 1 193 ? 17.522 1.184 -20.184 1.00 97.31 193 ARG A O 1
ATOM 1572 N N . ASP A 1 194 ? 15.990 2.656 -20.919 1.00 97.50 194 ASP A N 1
ATOM 1573 C CA . ASP A 1 194 ? 16.414 3.739 -20.028 1.00 97.50 194 ASP A CA 1
ATOM 1574 C C . ASP A 1 194 ? 16.004 3.439 -18.582 1.00 97.50 194 ASP A C 1
ATOM 1576 O O . ASP A 1 194 ? 16.776 3.648 -17.641 1.00 97.50 194 ASP A O 1
ATOM 1580 N N . ALA A 1 195 ? 14.800 2.891 -18.389 1.00 97.94 195 ALA A N 1
ATOM 1581 C CA . ALA A 1 195 ? 14.357 2.439 -17.076 1.00 97.94 195 ALA A CA 1
ATOM 1582 C C . ALA A 1 195 ? 15.185 1.246 -16.574 1.00 97.94 195 ALA A C 1
ATOM 1584 O O . ALA A 1 195 ? 15.529 1.200 -15.392 1.00 97.94 195 ALA A O 1
ATOM 1585 N N . ALA A 1 196 ? 15.563 0.317 -17.454 1.00 97.69 196 ALA A N 1
ATOM 1586 C CA . ALA A 1 196 ? 16.414 -0.819 -17.118 1.00 97.69 196 ALA A CA 1
ATOM 1587 C C . ALA A 1 196 ? 17.814 -0.380 -16.664 1.00 97.69 196 ALA A C 1
ATOM 1589 O O . ALA A 1 196 ? 18.335 -0.934 -15.695 1.00 97.69 196 ALA A O 1
ATOM 1590 N N . ALA A 1 197 ? 18.394 0.647 -17.297 1.00 97.75 197 ALA A N 1
ATOM 1591 C CA . ALA A 1 197 ? 19.676 1.214 -16.881 1.00 97.75 197 ALA A CA 1
ATOM 1592 C C . ALA A 1 197 ? 19.616 1.789 -15.454 1.00 97.75 197 ALA A C 1
ATOM 1594 O O . ALA A 1 197 ? 20.470 1.469 -14.628 1.00 97.75 197 ALA A O 1
ATOM 1595 N N . LEU A 1 198 ? 18.565 2.556 -15.131 1.00 97.56 198 LEU A N 1
ATOM 1596 C CA . LEU A 1 198 ? 18.330 3.045 -13.763 1.00 97.56 198 LEU A CA 1
ATOM 1597 C C . LEU A 1 198 ? 18.091 1.901 -12.771 1.00 97.56 198 LEU A C 1
ATOM 1599 O O . LEU A 1 198 ? 18.501 1.965 -11.615 1.00 97.56 198 LEU A O 1
ATOM 1603 N N . TYR A 1 199 ? 17.411 0.838 -13.198 1.00 96.56 199 TYR A N 1
ATOM 1604 C CA . TYR A 1 199 ? 17.175 -0.310 -12.331 1.00 96.56 199 TYR A CA 1
ATOM 1605 C C . TYR A 1 199 ? 18.489 -1.021 -11.983 1.00 96.56 199 TYR A C 1
ATOM 1607 O O . TYR A 1 199 ? 18.699 -1.409 -10.835 1.00 96.56 199 TYR A O 1
ATOM 1615 N N . ALA A 1 200 ? 19.384 -1.168 -12.962 1.00 95.12 200 ALA A N 1
ATOM 1616 C CA . ALA A 1 200 ? 20.692 -1.789 -12.786 1.00 95.12 200 ALA A CA 1
ATOM 1617 C C . ALA A 1 200 ? 21.627 -0.974 -11.875 1.00 95.12 200 ALA A C 1
ATOM 1619 O O . ALA A 1 200 ? 22.423 -1.571 -11.154 1.00 95.12 200 ALA A O 1
ATOM 1620 N N . SER A 1 201 ? 21.499 0.359 -11.846 1.00 94.94 201 SER A N 1
ATOM 1621 C CA . SER A 1 201 ? 22.243 1.226 -10.918 1.00 94.94 201 SER A CA 1
ATOM 1622 C C . SER A 1 201 ? 21.673 1.250 -9.491 1.00 94.94 201 SER A C 1
ATOM 1624 O O . SER A 1 201 ? 22.192 1.961 -8.634 1.00 94.94 201 SER A O 1
ATOM 1626 N N . GLY A 1 202 ? 20.616 0.477 -9.209 1.00 91.50 202 GLY A N 1
ATOM 1627 C CA . GLY A 1 202 ? 19.959 0.431 -7.899 1.00 91.50 202 GLY A CA 1
ATOM 1628 C C . GLY A 1 202 ? 18.927 1.540 -7.679 1.00 91.50 202 GLY A C 1
ATOM 1629 O O . GLY A 1 202 ? 18.335 1.640 -6.603 1.00 91.50 202 GLY A O 1
ATOM 1630 N N . GLU A 1 203 ? 18.639 2.353 -8.695 1.00 94.50 203 GLU A N 1
ATOM 1631 C CA . GLU A 1 203 ? 17.682 3.457 -8.624 1.00 94.50 203 GLU A CA 1
ATOM 1632 C C . GLU A 1 203 ? 16.238 2.991 -8.879 1.00 94.50 203 GLU A C 1
ATOM 1634 O O . GLU A 1 203 ? 15.505 3.527 -9.716 1.00 94.50 203 GLU A O 1
ATOM 1639 N N . TYR A 1 204 ? 15.802 1.980 -8.125 1.00 95.00 204 TYR A N 1
ATOM 1640 C CA . TYR A 1 204 ? 14.576 1.215 -8.379 1.00 95.00 204 TYR A CA 1
ATOM 1641 C C . TYR A 1 204 ? 13.312 2.070 -8.530 1.00 95.00 204 TYR A C 1
ATOM 1643 O O . TYR A 1 204 ? 12.533 1.883 -9.465 1.00 95.00 204 TYR A O 1
ATOM 1651 N N . LEU A 1 205 ? 13.091 3.034 -7.632 1.00 94.75 205 LEU A N 1
ATOM 1652 C CA . LEU A 1 205 ? 11.888 3.872 -7.683 1.00 94.75 205 LEU A CA 1
ATOM 1653 C C . LEU A 1 205 ? 11.909 4.841 -8.868 1.00 94.75 205 LEU A C 1
ATOM 1655 O O . LEU A 1 205 ? 10.863 5.111 -9.460 1.00 94.75 205 LEU A O 1
ATOM 1659 N N . ARG A 1 206 ? 13.090 5.359 -9.234 1.00 95.56 206 ARG A N 1
ATOM 1660 C CA . ARG A 1 206 ? 13.250 6.212 -10.420 1.00 95.56 206 ARG A CA 1
ATOM 1661 C C . ARG A 1 206 ? 13.035 5.406 -11.695 1.00 95.56 206 ARG A C 1
ATOM 1663 O O . ARG A 1 206 ? 12.334 5.893 -12.577 1.00 95.56 206 ARG A O 1
ATOM 1670 N N . ALA A 1 207 ? 13.543 4.175 -11.752 1.00 97.38 207 ALA A N 1
ATOM 1671 C CA . ALA A 1 207 ? 13.303 3.246 -12.851 1.00 97.38 207 ALA A CA 1
ATOM 1672 C C . ALA A 1 207 ? 11.802 2.983 -13.063 1.00 97.38 207 ALA A C 1
ATOM 1674 O O . ALA A 1 207 ? 11.297 3.181 -14.164 1.00 97.38 207 ALA A O 1
ATOM 1675 N N . VAL A 1 208 ? 11.055 2.648 -12.002 1.00 96.88 208 VAL A N 1
ATOM 1676 C CA . VAL A 1 208 ? 9.596 2.426 -12.090 1.00 96.88 208 VAL A CA 1
ATOM 1677 C C . VAL A 1 208 ? 8.855 3.690 -12.545 1.00 96.88 208 VAL A C 1
ATOM 1679 O O . VAL A 1 208 ? 7.988 3.628 -13.419 1.00 96.88 208 VAL A O 1
ATOM 1682 N N . LYS A 1 209 ? 9.199 4.863 -11.992 1.00 96.19 209 LYS A N 1
ATOM 1683 C CA . LYS A 1 209 ? 8.602 6.146 -12.409 1.00 96.19 209 LYS A CA 1
ATOM 1684 C C . LYS A 1 209 ? 8.876 6.440 -13.889 1.00 96.19 209 LYS A C 1
ATOM 1686 O O . LYS A 1 209 ? 7.975 6.920 -14.581 1.00 96.19 209 LYS A O 1
ATOM 1691 N N . LEU A 1 210 ? 10.092 6.158 -14.365 1.00 97.19 210 LEU A N 1
ATOM 1692 C CA . LEU A 1 210 ? 10.482 6.329 -15.763 1.00 97.19 210 LEU A CA 1
ATOM 1693 C C . LEU A 1 210 ? 9.691 5.391 -16.680 1.00 97.19 210 LEU A C 1
ATOM 1695 O O . LEU A 1 210 ? 9.038 5.878 -17.602 1.00 97.19 210 LEU A O 1
ATOM 1699 N N . PHE A 1 211 ? 9.655 4.098 -16.358 1.00 97.75 211 PHE A N 1
ATOM 1700 C CA . PHE A 1 211 ? 8.887 3.087 -17.086 1.00 97.75 211 PHE A CA 1
ATOM 1701 C C . PHE A 1 211 ? 7.412 3.493 -17.229 1.00 97.75 211 PHE A C 1
ATOM 1703 O O . PHE A 1 211 ? 6.875 3.576 -18.331 1.00 97.75 211 PHE A O 1
ATOM 1710 N N . ASN A 1 212 ? 6.760 3.870 -16.122 1.00 97.00 212 ASN A N 1
ATOM 1711 C CA . ASN A 1 212 ? 5.362 4.317 -16.126 1.00 97.00 212 ASN A CA 1
ATOM 1712 C C . ASN A 1 212 ? 5.122 5.576 -16.966 1.00 97.00 212 ASN A C 1
ATOM 1714 O O . ASN A 1 212 ? 4.036 5.787 -17.508 1.00 97.00 212 ASN A O 1
ATOM 1718 N N . ARG A 1 213 ? 6.104 6.477 -17.030 1.00 96.50 213 ARG A N 1
ATOM 1719 C CA . ARG A 1 213 ? 6.026 7.675 -17.870 1.00 96.50 213 ARG A CA 1
ATOM 1720 C C . ARG A 1 213 ? 6.137 7.315 -19.352 1.00 96.50 213 ARG A C 1
ATOM 1722 O O . ARG A 1 213 ? 5.382 7.868 -20.145 1.00 96.50 213 ARG A O 1
ATOM 1729 N N . ASN A 1 214 ? 7.040 6.410 -19.710 1.00 96.44 214 ASN A N 1
ATOM 1730 C CA . ASN A 1 214 ? 7.273 6.000 -21.094 1.00 96.44 214 ASN A CA 1
ATOM 1731 C C . ASN A 1 214 ? 6.137 5.117 -21.638 1.00 96.44 214 ASN A C 1
ATOM 1733 O O . ASN A 1 214 ? 5.706 5.315 -22.775 1.00 96.44 214 ASN A O 1
ATOM 1737 N N . ALA A 1 215 ? 5.568 4.237 -20.808 1.00 94.44 215 ALA A N 1
ATOM 1738 C CA . ALA A 1 215 ? 4.385 3.447 -21.153 1.00 94.44 215 ALA A CA 1
ATOM 1739 C C . ALA A 1 215 ? 3.198 4.337 -21.566 1.00 94.44 215 ALA A C 1
ATOM 1741 O O . ALA A 1 215 ? 2.663 4.172 -22.659 1.00 94.44 215 ALA A O 1
ATOM 1742 N N . ARG A 1 216 ? 2.885 5.372 -20.769 1.00 93.19 216 ARG A N 1
ATOM 1743 C CA . ARG A 1 216 ? 1.810 6.338 -21.077 1.00 93.19 216 ARG A CA 1
ATOM 1744 C C . ARG A 1 216 ? 2.012 7.068 -22.404 1.00 93.19 216 ARG A C 1
ATOM 1746 O O . ARG A 1 216 ? 1.060 7.276 -23.144 1.00 93.19 216 ARG A O 1
ATOM 1753 N N . LYS A 1 217 ? 3.255 7.449 -22.717 1.00 91.62 217 LYS A N 1
ATOM 1754 C CA . LYS A 1 217 ? 3.586 8.091 -24.001 1.00 91.62 217 LYS A CA 1
ATOM 1755 C C . LYS A 1 217 ? 3.388 7.156 -25.192 1.00 91.62 217 LYS A C 1
ATOM 1757 O O . LYS A 1 217 ? 3.122 7.629 -26.287 1.00 91.62 217 LYS A O 1
ATOM 1762 N N . THR A 1 218 ? 3.583 5.858 -24.991 1.00 87.31 218 THR A N 1
ATOM 1763 C CA . THR A 1 218 ? 3.453 4.854 -26.053 1.00 87.31 218 THR A CA 1
ATOM 1764 C C . THR A 1 218 ? 1.989 4.497 -26.289 1.00 87.31 218 THR A C 1
ATOM 1766 O O . THR A 1 218 ? 1.586 4.320 -27.432 1.00 87.31 218 THR A O 1
ATOM 1769 N N . GLU A 1 219 ? 1.191 4.428 -25.224 1.00 84.69 219 GLU A N 1
ATOM 1770 C CA . GLU A 1 219 ? -0.251 4.163 -25.288 1.00 84.69 219 GLU A CA 1
ATOM 1771 C C . GLU A 1 219 ? -1.005 5.323 -25.952 1.00 84.69 219 GLU A C 1
ATOM 1773 O O . GLU A 1 219 ? -1.742 5.086 -26.901 1.00 84.69 219 GLU A O 1
ATOM 1778 N N . GLY A 1 220 ? -0.720 6.577 -25.578 1.00 72.25 220 GLY A N 1
ATOM 1779 C CA . GLY A 1 220 ? -1.365 7.744 -26.198 1.00 72.25 220 GLY A CA 1
ATOM 1780 C C . GLY A 1 220 ? -1.036 7.960 -27.683 1.00 72.25 220 GLY A C 1
ATOM 1781 O O . GLY A 1 220 ? -1.775 8.644 -28.370 1.00 72.25 220 GLY A O 1
ATOM 1782 N N . LYS A 1 221 ? 0.045 7.360 -28.201 1.00 65.12 221 LYS A N 1
ATOM 1783 C CA . LYS A 1 221 ? 0.402 7.407 -29.632 1.00 65.12 221 LYS A CA 1
ATOM 1784 C C . LYS A 1 221 ? -0.307 6.356 -30.488 1.00 65.12 221 LYS A C 1
ATOM 1786 O O . LYS A 1 221 ? -0.144 6.371 -31.699 1.00 65.12 221 LYS A O 1
ATOM 1791 N N . LYS A 1 222 ? -1.000 5.391 -29.876 1.00 59.97 222 LYS A N 1
ATOM 1792 C CA . LYS A 1 222 ? -1.750 4.353 -30.604 1.00 59.97 222 LYS A CA 1
ATOM 1793 C C . LYS A 1 222 ? -3.203 4.746 -30.879 1.00 59.97 222 LYS A C 1
ATOM 1795 O O . LYS A 1 222 ? -3.886 4.011 -31.581 1.00 59.97 222 LYS A O 1
ATOM 1800 N N . GLU A 1 223 ? -3.663 5.850 -30.298 1.00 48.25 223 GLU A N 1
ATOM 1801 C CA . GLU A 1 223 ? -5.031 6.365 -30.435 1.00 48.25 223 GLU A CA 1
ATOM 1802 C C . GLU A 1 223 ? -5.132 7.538 -31.435 1.00 48.25 223 GLU A C 1
ATOM 1804 O O . GLU A 1 223 ? -6.222 8.075 -31.624 1.00 48.25 223 GLU A O 1
ATOM 1809 N N . GLU A 1 224 ? -4.020 7.908 -32.085 1.00 41.81 224 GLU A N 1
ATOM 1810 C CA . GLU A 1 224 ? -3.936 8.864 -33.207 1.00 41.81 224 GLU A CA 1
ATOM 1811 C C . GLU A 1 224 ? -3.727 8.123 -34.535 1.00 41.81 224 GLU A C 1
ATOM 1813 O O . GLU A 1 224 ? -4.347 8.539 -35.540 1.00 41.81 224 GLU A O 1
#

Sequence (224 aa):
MEQVKKTLLPLVFTLMVLPLLAQEPKDYHPDLTQMMKEIRTKQINHTLMNGHSVILSPMMNRKVTLTVFMKDSTKLELPYTTFRLDTALKKFCLIHTDKDKRRSDSSRSTRIYPDETVKVTRLIGGTKLITGYPVDDCWLFPEIKGKITLYTMFTDIPNDKMEVQYVRGYSFDNGPVLPWNSNEMRKIIAADRDAAALYASGEYLRAVKLFNRNARKTEGKKEE

Organism: NCBI:txid661488

pLDDT: mean 78.83, std 19.49, range [34.62, 97.94]

Secondary structure (DSSP, 8-state):
-------PPP------------PPPS---HHHHHHHHHHHHHHHHHHHHT----TTHHHHS--EEEEEEETTS-EEEEEEEEEEEETTTTEEEEEEE-SSS-TT-GGGEEEE-GGGEEEEEEEETTTEEEEEEEETTEEEEEEE-SSEEEEESSS---TTT--GGGEEEEEETT---EE--HHHHHHHHTTSHHHHHHHHTT-HHHHHHHHHHHHHHHHTTS--

Foldseek 3Di:
DDDDDDDDDDDPPPPPPPPPPPPDLPDDDPVQQVVLVVVVVVVVCVCVVPPPPDPPVPQQQDFFFKWFQFPVRDIDTAGGWGWDQPPVQRAIWIWGAQPVDDPPDPVRIDTHGLVGTQWMWGDDPNHDIWIFGRHRHATWTFDDDAQKTWTFRTDDQDPVRDDPSRTQWIDGRSHYTHGDDLVVLLVVLVVPVVLNVCSVVVVPVVSVNVSRVVVVVVVVVVVD